Protein 7BW1 (pdb70)

Secondary structure (DSSP, 8-state):
--SHHHHHHHHHHHHHHHHHHHH-S---SSSTT---EE-HHHHHHHHHTHHHHHHHHHHTTS---SSS-HHHHHHHHHHHHHHIIIIIIGGG--PPPEEHHHHHHHHHHHHHHHHHHHHHHHHT----TT-TTSHHHHHHHHHHHHHHHHHHHHHHHHHTTS-TT--------STTTTTBTTHHHHHHHHHHHHHHHHHT-HHHHHHHHHHHHHHHHHHHHHHHHHHHH-TT--TT-BSSSTTT-

Sequence (245 aa):
CQQSPVLAGSATLVALGALALYVAKPSGYGKHTEATRLPARAAWFLQELPSFAVPAGILARQPLSLFGPPGTVLLGLFCVHYFHRTFVYSLLNRGRPYPAILILRGTAFCTGNGVLQGYYLIYCAEYPDGWYTDIRFSLGVFLFILGMGINIHSDYILRQLRKPGEISYRIPQGGLFTYVSGANFLGEIIEWIGYALATWSLPALAFAFFSLCFLGLRAFHHHRFYLKMFEDYPKSRKALIPFIF

Foldseek 3Di:
DDVVVLVVLLVVLQVLLVVCVVVLDAPQFADNNPVQFADQLVLQLLLLVLLQVLLVVLLVVDDDDPPDDLLSVLSVLSNVLSVCSRVPLSNLDQGDTGGPVCSVVSNVNSNSLSCNSNCCSPPPADDDDCLCVDPLQVVLVVLQVQLSVQLVVQSVQQSVVDDRPDDDDDQRDDPPCLAAVLRNLLSVLSNLVSSCSNRVDSSSVSNSSSSCSNSVSVQQVSVVVCVVPPVPHDPNHYRHDGPPD

B-factor: mean 75.84, std 19.66, range [39.23, 188.8]

Radius of gyration: 18.29 Å; Cα contacts (8 Å, |Δi|>4): 354; chains: 1; bounding box: 37×34×56 Å

Structure (mmCIF, N/CA/C/O backbone):
data_7BW1
#
_entry.id   7BW1
#
_cell.length_a   107.449
_cell.length_b   107.449
_cell.length_c   103.372
_cell.angle_alpha   90.000
_cell.angle_beta   90.000
_cell.angle_gamma   120.000
#
_symmetry.space_group_name_H-M   'P 6 2 2'
#
loop_
_entity.id
_entity.type
_entity.pdbx_description
1 polymer '3-oxo-5-alpha-steroid 4-dehydrogenase 2'
2 non-polymer '(2R)-2,3-dihydroxypropyl (9Z)-octadec-9-enoate'
3 non-polymer '[[(2~{R},3~{S},4~{R},5~{R})-5-[4-[(1~{S},3~{a}~{S},3~{b}~{S},5~{a}~{R},8~{S},9~{a}~{R},9~{b}~{S},11~{a}~{S})-1-(~{tert}-butylcarbamoyl)-9~{a},11~{a}-dimethyl-7-oxidanylidene-1,2,3,3~{a},3~{b},4,5,5~{a},6,8,9,9~{b},10,11-tetradecahydroindeno[5,4-f]quinolin-8-yl]-3-aminocarbonyl-4~{H}-pyridin-1-yl]-3,4-bis(oxidanyl)oxolan-2-yl]methoxy-oxidanyl-phosphoryl] [(2~{R},3~{R},4~{R},5~{R})-5-(6-aminopurin-9-yl)-3-oxidanyl-4-phosphonooxy-oxolan-2-yl]methyl hydrogen phosphate'
4 non-polymer 'SULFATE ION'
#
loop_
_atom_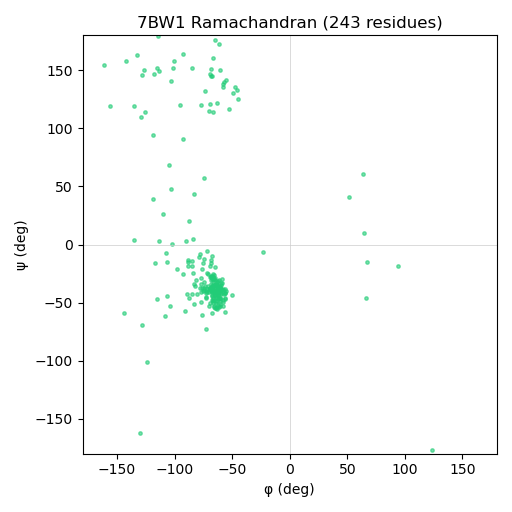site.group_PDB
_atom_site.id
_atom_site.type_symbol
_atom_site.label_atom_id
_atom_site.label_alt_id
_atom_site.label_comp_id
_atom_site.label_asym_id
_atom_site.label_entity_id
_atom_site.label_seq_id
_atom_site.pdbx_PDB_ins_code
_atom_site.Cartn_x
_atom_site.Cartn_y
_atom_site.Cartn_z
_atom_site.occupancy
_atom_site.B_iso_or_equiv
_atom_site.auth_seq_id
_atom_site.auth_comp_id
_atom_site.auth_asym_id
_atom_site.auth_atom_id
_atom_site.pdbx_PDB_model_num
ATOM 1 N N . CYS A 1 9 ? -17.317 9.047 5.432 1.00 126.60 5 CYS A N 1
ATOM 2 C CA . CYS A 1 9 ? -17.847 8.809 6.771 1.00 120.35 5 CYS A CA 1
ATOM 3 C C . CYS A 1 9 ? -16.928 7.907 7.592 1.00 117.41 5 CYS A C 1
ATOM 4 O O . CYS A 1 9 ? -16.935 6.688 7.429 1.00 116.19 5 CYS A O 1
ATOM 7 N N . GLN A 1 10 ? -16.137 8.510 8.474 1.00 117.44 6 GLN A N 1
ATOM 8 C CA . GLN A 1 10 ? -15.245 7.750 9.346 1.00 116.56 6 GLN A CA 1
ATOM 9 C C . GLN A 1 10 ? -16.041 6.965 10.384 1.00 110.39 6 GLN A C 1
ATOM 10 O O . GLN A 1 10 ? -16.778 7.544 11.179 1.00 105.65 6 GLN A O 1
ATOM 16 N N . GLN A 1 11 ? -15.884 5.644 10.375 1.00 112.60 7 GLN A N 1
ATOM 17 C CA . GLN A 1 11 ? -16.653 4.779 11.265 1.00 110.56 7 GLN A CA 1
ATOM 18 C C . GLN A 1 11 ? -15.976 4.572 12.620 1.00 107.41 7 GLN A C 1
ATOM 19 O O . GLN A 1 11 ? -16.609 4.113 13.567 1.00 105.25 7 GLN A O 1
ATOM 21 N N . SER A 1 12 ? -14.693 4.909 12.711 1.00 107.59 8 SER A N 1
ATOM 22 C CA . SER A 1 12 ? -13.946 4.735 13.958 1.00 107.96 8 SER A CA 1
ATOM 23 C C . SER A 1 12 ? -14.331 5.741 15.056 1.00 102.50 8 SER A C 1
ATOM 24 O O . SER A 1 12 ? -14.510 5.343 16.208 1.00 99.77 8 SER A O 1
ATOM 27 N N . PRO A 1 13 ? -14.448 7.044 14.722 1.00 104.66 9 PRO A N 1
ATOM 28 C CA . PRO A 1 13 ? -14.885 7.957 15.786 1.00 102.71 9 PRO A CA 1
ATOM 29 C C . PRO A 1 13 ? -16.317 7.691 16.260 1.00 95.78 9 PRO A C 1
ATOM 30 O O . PRO A 1 13 ? -16.648 7.999 17.404 1.00 93.65 9 PRO A O 1
ATOM 34 N N . VAL A 1 14 ? -17.146 7.125 15.390 1.00 94.41 10 VAL A N 1
ATOM 35 C CA . VAL A 1 14 ? -18.529 6.814 15.735 1.00 89.22 10 VAL A CA 1
ATOM 36 C C . VAL A 1 14 ? -18.619 5.682 16.758 1.00 89.07 10 VAL A C 1
ATOM 37 O O . VAL A 1 14 ? -19.297 5.814 17.778 1.00 90.22 10 VAL A O 1
ATOM 41 N N . LEU A 1 15 ? -17.932 4.575 16.484 1.00 88.31 11 LEU A N 1
ATOM 42 C CA . LEU A 1 15 ? -17.934 3.426 17.388 1.00 86.10 11 LEU A CA 1
ATOM 43 C C . LEU A 1 15 ? -17.354 3.787 18.755 1.00 83.75 11 LEU A C 1
ATOM 44 O O . LEU A 1 15 ? -17.752 3.227 19.776 1.00 79.61 11 LEU A O 1
ATOM 49 N N . ALA A 1 16 ? -16.419 4.732 18.768 1.00 86.84 12 ALA A N 1
ATOM 50 C CA . ALA A 1 16 ? -15.777 5.160 20.005 1.00 87.49 12 ALA A CA 1
ATOM 51 C C . ALA A 1 16 ? -16.706 6.027 20.850 1.00 85.28 12 ALA A C 1
ATOM 52 O O . ALA A 1 16 ? -16.702 5.941 22.078 1.00 84.64 12 ALA A O 1
ATOM 54 N N . GLY A 1 17 ? -17.496 6.866 20.188 1.00 84.39 13 GLY A N 1
ATOM 55 C CA . GLY A 1 17 ? -18.433 7.734 20.877 1.00 83.53 13 GLY A CA 1
ATOM 56 C C . GLY A 1 17 ? -19.523 6.936 21.564 1.00 81.76 13 GLY A C 1
ATOM 57 O O . GLY A 1 17 ? -19.920 7.239 22.690 1.00 80.11 13 GLY A O 1
ATOM 58 N N . SER A 1 18 ? -20.001 5.905 20.876 1.00 83.93 14 SER A N 1
ATOM 59 C CA . SER A 1 18 ? -21.021 5.018 21.420 1.00 82.61 14 SER A CA 1
ATOM 60 C C . SER A 1 18 ? -20.456 4.171 22.552 1.00 78.84 14 SER A C 1
ATOM 61 O O . SER A 1 18 ? -21.180 3.757 23.454 1.00 76.94 14 SER A O 1
ATOM 64 N N . ALA A 1 19 ? -19.154 3.914 22.494 1.00 79.22 15 ALA A N 1
ATOM 65 C CA . ALA A 1 19 ? -18.484 3.123 23.516 1.00 78.94 15 ALA A CA 1
ATOM 66 C C . ALA A 1 19 ? -18.398 3.895 24.829 1.00 78.82 15 ALA A C 1
ATOM 67 O O . ALA A 1 19 ? -18.807 3.391 25.875 1.00 78.23 15 ALA A O 1
ATOM 69 N N . THR A 1 20 ? -17.868 5.115 24.768 1.00 78.09 16 THR A N 1
ATOM 70 C CA . THR A 1 20 ? -17.754 5.959 25.953 1.00 77.37 16 THR A CA 1
ATOM 71 C C . THR A 1 20 ? -19.129 6.212 26.550 1.00 74.56 16 THR A C 1
ATOM 72 O O . THR A 1 20 ? -19.312 6.145 27.763 1.00 74.38 16 THR A O 1
ATOM 76 N N . LEU A 1 21 ? -20.091 6.484 25.676 1.00 73.28 17 LEU A N 1
ATOM 77 C CA . LEU A 1 21 ? -21.470 6.745 26.067 1.00 69.11 17 LEU A CA 1
ATOM 78 C C . LEU A 1 21 ? -22.068 5.560 26.821 1.00 70.45 17 LEU A C 1
ATOM 79 O O . LEU A 1 21 ? -22.941 5.729 27.674 1.00 72.49 17 LEU A O 1
ATOM 84 N N . VAL A 1 22 ? -21.588 4.363 26.502 1.00 69.39 18 VAL A N 1
ATOM 85 C CA . VAL A 1 22 ? -22.011 3.149 27.192 1.00 68.27 18 VAL A CA 1
ATOM 86 C C . VAL A 1 22 ? -21.184 2.944 28.453 1.00 68.61 18 VAL A C 1
ATOM 87 O O . VAL A 1 22 ? -21.713 2.599 29.510 1.00 72.24 18 VAL A O 1
ATOM 91 N N . ALA A 1 23 ? -19.881 3.168 28.331 1.00 68.27 19 ALA A N 1
ATOM 92 C CA . ALA A 1 23 ? -18.969 3.055 29.461 1.00 67.61 19 ALA A CA 1
ATOM 93 C C . ALA A 1 23 ? -19.348 4.047 30.552 1.00 68.73 19 ALA A C 1
ATOM 94 O O . ALA A 1 23 ? -19.225 3.748 31.740 1.00 68.00 19 ALA A O 1
ATOM 96 N N . LEU A 1 24 ? -19.804 5.229 30.147 1.00 67.74 20 LEU A N 1
ATOM 97 C CA . LEU A 1 24 ? -20.279 6.213 31.106 1.00 68.40 20 LEU A CA 1
ATOM 98 C C . LEU A 1 24 ? -21.451 5.631 31.872 1.00 70.49 20 LEU A C 1
ATOM 99 O O . LEU A 1 24 ? -21.498 5.708 33.099 1.00 76.14 20 LEU A O 1
ATOM 104 N N . GLY A 1 25 ? -22.388 5.040 31.136 1.00 67.93 21 GLY A N 1
ATOM 105 C CA . GLY A 1 25 ? -23.548 4.403 31.734 1.00 66.73 21 GLY A CA 1
ATOM 106 C C . GLY A 1 25 ? -23.151 3.347 32.747 1.00 67.92 21 GLY A C 1
ATOM 107 O O . GLY A 1 25 ? -23.739 3.250 33.825 1.00 68.52 21 GLY A O 1
ATOM 108 N N . ALA A 1 26 ? -22.138 2.560 32.403 1.00 68.63 22 ALA A N 1
ATOM 109 C CA . ALA A 1 26 ? -21.645 1.528 33.301 1.00 71.11 22 ALA A CA 1
ATOM 110 C C . ALA A 1 26 ? -20.963 2.156 34.511 1.00 72.30 22 ALA A C 1
ATOM 111 O O . ALA A 1 26 ? -21.075 1.658 35.630 1.00 73.95 22 ALA A O 1
ATOM 113 N N . LEU A 1 27 ? -20.259 3.259 34.275 1.00 70.84 23 LEU A N 1
ATOM 114 C CA . LEU A 1 27 ? -19.527 3.946 35.331 1.00 70.82 23 LEU A CA 1
ATOM 115 C C . LEU A 1 27 ? -20.476 4.512 36.382 1.00 72.93 23 LEU A C 1
ATOM 116 O O . LEU A 1 27 ? -20.192 4.461 37.580 1.00 75.74 23 LEU A O 1
ATOM 121 N N . ALA A 1 28 ? -21.603 5.047 35.925 1.00 70.49 24 ALA A N 1
ATOM 122 C CA . ALA A 1 28 ? -22.601 5.626 36.818 1.00 71.34 24 ALA A CA 1
ATOM 123 C C . ALA A 1 28 ? -23.210 4.563 37.732 1.00 73.34 24 ALA A C 1
ATOM 124 O O . ALA A 1 28 ? -23.600 4.851 38.864 1.00 75.57 24 ALA A O 1
ATOM 126 N N . LEU A 1 29 ? -23.284 3.334 37.236 1.00 73.17 25 LEU A N 1
ATOM 127 C CA . LEU A 1 29 ? -23.798 2.223 38.024 1.00 75.42 25 LEU A CA 1
ATOM 128 C C . LEU A 1 29 ? -22.766 1.738 39.036 1.00 79.33 25 LEU A C 1
ATOM 129 O O . LEU A 1 29 ? -23.116 1.310 40.136 1.00 81.88 25 LEU A O 1
ATOM 134 N N . TYR A 1 30 ? -21.494 1.802 38.656 1.00 80.94 26 TYR A N 1
ATOM 135 C CA . TYR A 1 30 ? -20.414 1.329 39.515 1.00 85.08 26 TYR A CA 1
ATOM 136 C C . TYR A 1 30 ? -20.277 2.203 40.759 1.00 90.19 26 TYR A C 1
ATOM 137 O O . TYR A 1 30 ? -20.016 1.702 41.852 1.00 93.27 26 TYR A O 1
ATOM 146 N N . VAL A 1 31 ? -20.459 3.509 40.588 1.00 92.03 27 VAL A N 1
ATOM 147 C CA . VAL A 1 31 ? -20.382 4.446 41.703 1.00 98.55 27 VAL A CA 1
ATOM 148 C C . VAL A 1 31 ? -21.556 4.245 42.665 1.00 103.05 27 VAL A C 1
ATOM 149 O O . VAL A 1 31 ? -21.429 4.482 43.869 1.00 106.49 27 VAL A O 1
ATOM 153 N N . ALA A 1 32 ? -22.691 3.809 42.116 1.00 103.67 28 ALA A N 1
ATOM 154 C CA . ALA A 1 32 ? -23.926 3.550 42.867 1.00 104.57 28 ALA A CA 1
ATOM 155 C C . ALA A 1 32 ? -24.544 4.822 43.454 1.00 107.68 28 ALA A C 1
ATOM 156 O O . ALA A 1 32 ? -25.754 5.028 43.352 1.00 108.41 28 ALA A O 1
ATOM 158 N N . LYS A 1 33 ? -23.720 5.666 44.071 1.00 109.61 29 LYS A N 1
ATOM 159 C CA . LYS A 1 33 ? -24.185 6.941 44.610 1.00 110.21 29 LYS A CA 1
ATOM 160 C C . LYS A 1 33 ? -24.603 7.879 43.477 1.00 105.02 29 LYS A C 1
ATOM 161 O O . LYS A 1 33 ? -24.000 7.863 42.402 1.00 102.84 29 LYS A O 1
ATOM 167 N N . PRO A 1 34 ? -25.644 8.697 43.714 1.00 104.10 30 PRO A N 1
ATOM 168 C CA . PRO A 1 34 ? -26.170 9.610 42.690 1.00 99.29 30 PRO A CA 1
ATOM 169 C C . PRO A 1 34 ? -25.140 10.638 42.220 1.00 98.84 30 PRO A C 1
ATOM 170 O O . PRO A 1 34 ? -24.056 10.732 42.796 1.00 100.84 30 PRO A O 1
ATOM 174 N N . SER A 1 35 ? -25.482 11.404 41.188 1.00 97.58 31 SER A N 1
ATOM 175 C CA . SER A 1 35 ? -24.579 12.423 40.662 1.00 98.09 31 SER A CA 1
ATOM 176 C C . SER A 1 35 ? -24.525 13.631 41.600 1.00 99.38 31 SER A C 1
ATOM 177 O O . SER A 1 35 ? -23.668 14.504 41.458 1.00 100.62 31 SER A O 1
ATOM 180 N N . GLY A 1 36 ? -25.455 13.672 42.551 1.00 98.86 32 GLY A N 1
ATOM 181 C CA . GLY A 1 36 ? -25.436 14.640 43.636 1.00 98.61 32 GLY A CA 1
ATOM 182 C C . GLY A 1 36 ? -25.568 16.110 43.273 1.00 95.20 32 GLY A C 1
ATOM 183 O O . GLY A 1 36 ? -24.673 16.904 43.566 1.00 97.78 32 GLY A O 1
ATOM 184 N N . TYR A 1 37 ? -26.682 16.480 42.647 1.00 89.96 33 TYR A N 1
ATOM 185 C CA . TYR A 1 37 ? -26.954 17.887 42.359 1.00 86.69 33 TYR A CA 1
ATOM 186 C C . TYR A 1 37 ? -28.400 18.249 42.688 1.00 86.35 33 TYR A C 1
ATOM 187 O O . TYR A 1 37 ? -28.840 19.379 42.458 1.00 86.14 33 TYR A O 1
ATOM 196 N N . GLY A 1 38 ? -29.128 17.282 43.235 1.00 87.06 34 GLY A N 1
ATOM 197 C CA . GLY A 1 38 ? -30.517 17.476 43.609 1.00 89.12 34 GLY A CA 1
ATOM 198 C C . GLY A 1 38 ? -30.778 17.160 45.072 1.00 94.01 34 GLY A C 1
ATOM 199 O O . GLY A 1 38 ? -30.475 17.967 45.947 1.00 95.99 34 GLY A O 1
ATOM 200 N N . LYS A 1 39 ? -31.339 15.983 45.341 1.00 96.11 35 LYS A N 1
ATOM 201 C CA . LYS A 1 39 ? -31.685 15.600 46.707 1.00 101.97 35 LYS A CA 1
ATOM 202 C C . LYS A 1 39 ? -30.437 15.276 47.529 1.00 110.32 35 LYS A C 1
ATOM 203 O O . LYS A 1 39 ? -30.038 16.056 48.391 1.00 114.78 35 LYS A O 1
ATOM 209 N N . HIS A 1 40 ? -29.815 14.134 47.250 1.00 113.86 36 HIS A N 1
ATOM 210 C CA . HIS A 1 40 ? -28.641 13.692 48.001 1.00 119.13 36 HIS A CA 1
ATOM 211 C C . HIS A 1 40 ? -27.370 14.476 47.640 1.00 119.20 36 HIS A C 1
ATOM 212 O O . HIS A 1 40 ? -26.366 13.879 47.245 1.00 124.54 36 HIS A O 1
ATOM 219 N N . THR A 1 41 ? -27.408 15.800 47.781 1.00 120.74 37 THR A N 1
ATOM 220 C CA . THR A 1 41 ? -26.248 16.640 47.470 1.00 120.94 37 THR A CA 1
ATOM 221 C C . THR A 1 41 ? -25.720 17.369 48.697 1.00 122.98 37 THR A C 1
ATOM 222 O O . THR A 1 41 ? -24.605 17.890 48.690 1.00 125.73 37 THR A O 1
ATOM 226 N N . GLU A 1 42 ? -26.535 17.412 49.743 1.00 120.57 38 GLU A N 1
ATOM 227 C CA . GLU A 1 42 ? -26.174 18.107 50.967 1.00 123.72 38 GLU A CA 1
ATOM 228 C C . GLU A 1 42 ? -25.193 17.277 51.786 1.00 125.19 38 GLU A C 1
ATOM 229 O O . GLU A 1 42 ? -24.020 17.158 51.431 1.00 123.76 38 GLU A O 1
ATOM 235 N N . ALA A 1 48 ? -20.566 29.139 48.173 1.00 102.44 44 ALA A N 1
ATOM 236 C CA . ALA A 1 48 ? -20.142 30.012 47.085 1.00 101.20 44 ALA A CA 1
ATOM 237 C C . ALA A 1 48 ? -19.708 29.206 45.862 1.00 105.62 44 ALA A C 1
ATOM 238 O O . ALA A 1 48 ? -19.438 29.771 44.802 1.00 104.23 44 ALA A O 1
ATOM 240 N N . THR A 1 49 ? -19.650 27.885 46.012 1.00 104.12 45 THR A N 1
ATOM 241 C CA . THR A 1 49 ? -19.235 26.997 44.924 1.00 98.46 45 THR A CA 1
ATOM 242 C C . THR A 1 49 ? -20.399 26.591 44.024 1.00 91.03 45 THR A C 1
ATOM 243 O O . THR A 1 49 ? -20.323 25.587 43.318 1.00 83.67 45 THR A O 1
ATOM 247 N N . ARG A 1 50 ? -21.474 27.371 44.055 1.00 89.21 46 ARG A N 1
ATOM 248 C CA . ARG A 1 50 ? -22.676 27.056 43.288 1.00 83.37 46 ARG A CA 1
ATOM 249 C C . ARG A 1 50 ? -23.199 28.271 42.528 1.00 81.32 46 ARG A C 1
ATOM 250 O O . ARG A 1 50 ? -22.835 29.410 42.827 1.00 87.64 46 ARG A O 1
ATOM 258 N N . LEU A 1 51 ? -24.056 28.019 41.544 1.00 77.57 47 LEU A N 1
ATOM 259 C CA . LEU A 1 51 ? -24.681 29.088 40.771 1.00 81.25 47 LEU A CA 1
ATOM 260 C C . LEU A 1 51 ? -26.133 28.718 40.454 1.00 73.93 47 LEU A C 1
ATOM 261 O O . LEU A 1 51 ? -26.482 27.538 40.493 1.00 71.91 47 LEU A O 1
ATOM 266 N N . PRO A 1 52 ? -26.984 29.722 40.160 1.00 74.06 48 PRO A N 1
ATOM 267 C CA . PRO A 1 52 ? -28.410 29.511 39.867 1.00 71.92 48 PRO A CA 1
ATOM 268 C C . PRO A 1 52 ? -28.671 28.357 38.899 1.00 76.66 48 PRO A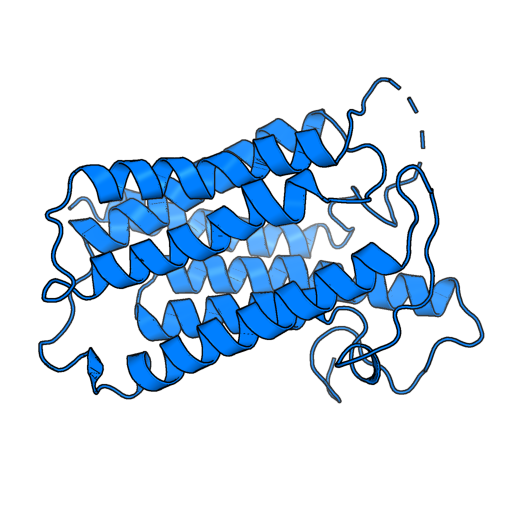 C 1
ATOM 269 O O . PRO A 1 52 ? -28.009 28.254 37.866 1.00 76.58 48 PRO A O 1
ATOM 273 N N . ALA A 1 53 ? -29.627 27.499 39.242 1.00 55.31 49 ALA A N 1
ATOM 274 C CA . ALA A 1 53 ? -29.883 26.282 38.478 1.00 52.37 49 ALA A CA 1
ATOM 275 C C . ALA A 1 53 ? -30.435 26.570 37.084 1.00 51.80 49 ALA A C 1
ATOM 276 O O . ALA A 1 53 ? -30.232 25.781 36.158 1.00 46.63 49 ALA A O 1
ATOM 278 N N . ARG A 1 54 ? -31.133 27.694 36.937 1.00 53.96 50 ARG A N 1
ATOM 279 C CA . ARG A 1 54 ? -31.667 28.095 35.640 1.00 53.52 50 ARG A CA 1
ATOM 280 C C . ARG A 1 54 ? -30.531 28.352 34.652 1.00 55.92 50 ARG A C 1
ATOM 281 O O . ARG A 1 54 ? -30.607 27.952 33.489 1.00 54.88 50 ARG A O 1
ATOM 289 N N . ALA A 1 55 ? -29.477 29.009 35.124 1.00 60.72 51 ALA A N 1
ATOM 290 C CA . ALA A 1 55 ? -28.305 29.275 34.297 1.00 66.21 51 ALA A CA 1
ATOM 291 C C . ALA A 1 55 ? -27.481 28.010 34.101 1.00 68.83 51 ALA A C 1
ATOM 292 O O . ALA A 1 55 ? -26.857 27.819 33.059 1.00 72.63 51 ALA A O 1
ATOM 294 N N . ALA A 1 56 ? -27.493 27.147 35.111 1.00 69.60 52 ALA A N 1
ATOM 295 C CA . ALA A 1 56 ? -26.711 25.916 35.094 1.00 69.45 52 ALA A CA 1
ATOM 296 C C . ALA A 1 56 ? -27.192 24.949 34.023 1.00 71.48 52 ALA A C 1
ATOM 297 O O . ALA A 1 56 ? -26.412 24.492 33.190 1.00 77.17 52 ALA A O 1
ATOM 299 N N . TRP A 1 57 ? -28.480 24.636 34.049 1.00 68.78 53 TRP A N 1
ATOM 300 C CA . TRP A 1 57 ? -29.039 23.710 33.081 1.00 66.64 53 TRP A CA 1
ATOM 301 C C . TRP A 1 57 ? -29.128 24.345 31.702 1.00 65.57 53 TRP A C 1
ATOM 302 O O . TRP A 1 57 ? -29.126 23.641 30.694 1.00 63.31 53 TRP A O 1
ATOM 313 N N . PHE A 1 58 ? -29.185 25.673 31.654 1.00 66.92 54 PHE A N 1
ATOM 314 C CA . PHE A 1 58 ? -29.143 26.369 30.374 1.00 68.59 54 PHE A CA 1
ATOM 315 C C . PHE A 1 58 ? -27.809 26.099 29.684 1.00 67.46 54 PHE A C 1
ATOM 316 O O . PHE A 1 58 ? -27.775 25.647 28.544 1.00 68.31 54 PHE A O 1
ATOM 324 N N . LEU A 1 59 ? -26.715 26.362 30.393 1.00 66.17 55 LEU A N 1
ATOM 325 C CA . LEU A 1 59 ? -25.373 26.165 29.851 1.00 66.35 55 LEU A CA 1
ATOM 326 C C . LEU A 1 59 ? -25.055 24.698 29.563 1.00 67.19 55 LEU A C 1
ATOM 327 O O . LEU A 1 59 ? -24.394 24.380 28.574 1.00 66.69 55 LEU A O 1
ATOM 332 N N . GLN A 1 60 ? -25.521 23.807 30.430 1.00 68.46 56 GLN A N 1
ATOM 333 C CA . GLN A 1 60 ? -25.234 22.386 30.283 1.00 69.33 56 GLN A CA 1
ATOM 334 C C . GLN A 1 60 ? -25.894 21.768 29.058 1.00 69.55 56 GLN A C 1
ATOM 335 O O . GLN A 1 60 ? -25.252 21.042 28.300 1.00 69.58 56 GLN A O 1
ATOM 341 N N . GLU A 1 61 ? -27.180 22.047 28.877 1.00 70.20 57 GLU A N 1
ATOM 342 C CA . GLU A 1 61 ? -27.954 21.390 27.833 1.00 71.20 57 GLU A CA 1
ATOM 343 C C . GLU A 1 61 ? -27.889 22.126 26.497 1.00 74.06 57 GLU A C 1
ATOM 344 O O . GLU A 1 61 ? -28.281 21.576 25.471 1.00 79.49 57 GLU A O 1
ATOM 350 N N . LEU A 1 62 ? -27.391 23.361 26.508 1.00 71.82 58 LEU A N 1
ATOM 351 C CA . LEU A 1 62 ? -27.320 24.174 25.289 1.00 71.16 58 LEU A CA 1
ATOM 352 C C . LEU A 1 62 ? -26.546 23.521 24.129 1.00 71.45 58 LEU A C 1
ATOM 353 O O . LEU A 1 62 ? -26.985 23.623 22.982 1.00 70.61 58 LEU A O 1
ATOM 358 N N . PRO A 1 63 ? -25.395 22.865 24.405 1.00 71.74 59 PRO A N 1
ATOM 359 C CA . PRO A 1 63 ? -24.677 22.240 23.284 1.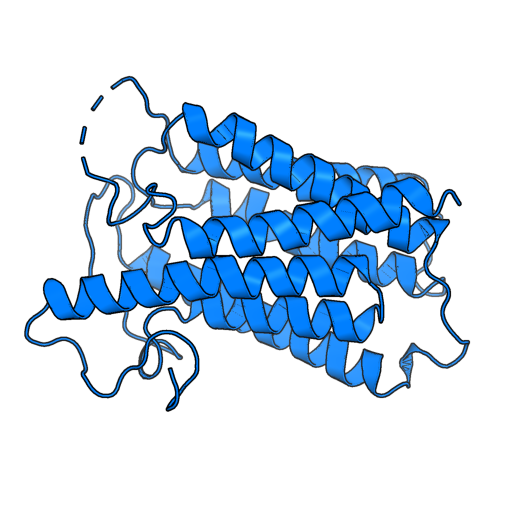00 76.32 59 PRO A CA 1
ATOM 360 C C . PRO A 1 63 ? -25.475 21.178 22.522 1.00 78.64 59 PRO A C 1
ATOM 361 O O . PRO A 1 63 ? -25.320 21.065 21.306 1.00 80.49 59 PRO A O 1
ATOM 365 N N . SER A 1 64 ? -26.315 20.418 23.220 1.00 81.34 60 SER A N 1
ATOM 366 C CA . SER A 1 64 ? -27.116 19.378 22.575 1.00 74.18 60 SER A CA 1
ATOM 367 C C . SER A 1 64 ? -28.228 19.968 21.714 1.00 71.89 60 SER A C 1
ATOM 368 O O . SER A 1 64 ? -28.942 19.240 21.024 1.00 71.53 60 SER A O 1
ATOM 371 N N . PHE A 1 65 ? -28.380 21.286 21.762 1.00 69.91 61 PHE A N 1
ATOM 372 C CA . PHE A 1 65 ? -29.291 21.963 20.854 1.00 70.37 61 PHE A CA 1
ATOM 373 C C . PHE A 1 65 ? -28.531 22.681 19.735 1.00 71.96 61 PHE A C 1
ATOM 374 O O . PHE A 1 65 ? -28.825 22.483 18.558 1.00 73.47 61 PHE A O 1
ATOM 382 N N . ALA A 1 66 ? -27.562 23.514 20.107 1.00 72.14 62 ALA A N 1
ATOM 383 C CA . ALA A 1 66 ? -26.867 24.368 19.149 1.00 74.99 62 ALA A CA 1
ATOM 384 C C . ALA A 1 66 ? -26.112 23.567 18.093 1.00 75.87 62 ALA A C 1
ATOM 385 O O . ALA A 1 66 ? -26.147 23.909 16.905 1.00 77.85 62 ALA A O 1
ATOM 387 N N . VAL A 1 67 ? -25.427 22.511 18.524 1.00 73.14 63 VAL A N 1
ATOM 388 C CA . VAL A 1 67 ? -24.637 21.706 17.600 1.00 75.33 63 VAL A CA 1
ATOM 389 C C . VAL A 1 67 ? -25.525 21.014 16.550 1.00 75.08 63 VAL A C 1
ATOM 390 O O . VAL A 1 67 ? -25.253 21.135 15.357 1.00 77.67 63 VAL A O 1
ATOM 394 N N . PRO A 1 68 ? -26.597 20.311 16.971 1.00 75.29 64 PRO A N 1
ATOM 395 C CA . PRO A 1 68 ? -27.463 19.778 15.910 1.00 75.94 64 PRO A CA 1
ATOM 396 C C . PRO A 1 68 ? -28.177 20.874 15.118 1.00 80.93 64 PRO A C 1
ATOM 397 O O . PRO A 1 68 ? -28.487 20.670 13.947 1.00 86.94 64 PRO A O 1
ATOM 401 N N . ALA A 1 69 ? -28.435 22.014 15.750 1.00 79.01 65 ALA A N 1
ATOM 402 C CA . ALA A 1 69 ? -29.080 23.130 15.068 1.00 81.06 65 ALA A CA 1
ATOM 403 C C . ALA A 1 69 ? -28.163 23.702 13.990 1.00 82.14 65 ALA A C 1
ATOM 404 O O . ALA A 1 69 ? -28.621 24.130 12.931 1.00 84.61 65 ALA A O 1
ATOM 406 N N . GLY A 1 70 ? -26.865 23.705 14.267 1.00 79.07 66 GLY A N 1
ATOM 407 C CA . GLY A 1 70 ? -25.887 24.189 13.313 1.00 78.33 66 GLY A CA 1
ATOM 408 C C . GLY A 1 70 ? -25.704 23.212 12.170 1.00 78.08 66 GLY A C 1
ATOM 409 O O . GLY A 1 70 ? -25.573 23.611 11.013 1.00 81.61 66 GLY A O 1
ATOM 410 N N . ILE A 1 71 ? -25.695 21.925 12.501 1.00 75.38 67 ILE A N 1
ATOM 411 C CA . ILE A 1 71 ? -25.568 20.869 11.505 1.00 75.61 67 ILE A CA 1
ATOM 412 C C . ILE A 1 71 ? -26.762 20.889 10.549 1.00 80.77 67 ILE A C 1
ATOM 413 O O . ILE A 1 71 ? -26.600 20.758 9.333 1.00 87.05 67 ILE A O 1
ATOM 418 N N . LEU A 1 72 ? -27.957 21.077 11.103 1.00 78.70 68 LEU A N 1
ATOM 419 C CA . LEU A 1 72 ? -29.174 21.178 10.302 1.00 81.24 68 LEU A CA 1
ATOM 420 C C . LEU A 1 72 ? -29.159 22.390 9.375 1.00 84.62 68 LEU A C 1
ATOM 421 O O . LEU A 1 72 ? -29.676 22.334 8.257 1.00 87.24 68 LEU A O 1
ATOM 426 N N . ALA A 1 73 ? -28.560 23.481 9.844 1.00 85.33 69 ALA A N 1
ATOM 427 C CA . ALA A 1 73 ? -28.589 24.754 9.129 1.00 89.91 69 ALA A CA 1
ATOM 428 C C . ALA A 1 73 ? -27.807 24.725 7.814 1.00 94.63 69 ALA A C 1
ATOM 429 O O . ALA A 1 73 ? -27.889 25.664 7.020 1.00 97.65 69 ALA A O 1
ATOM 431 N N . ARG A 1 74 ? -27.050 23.655 7.588 1.00 95.14 70 ARG A N 1
ATOM 432 C CA . ARG A 1 74 ? -26.273 23.515 6.360 1.00 100.43 70 ARG A CA 1
ATOM 433 C C . ARG A 1 74 ? -26.947 22.561 5.372 1.00 106.33 70 ARG A C 1
ATOM 434 O O . ARG A 1 74 ? -26.435 22.321 4.277 1.00 111.29 70 ARG A O 1
ATOM 436 N N . GLN A 1 75 ? -28.102 22.028 5.765 1.00 107.60 71 GLN A N 1
ATOM 437 C CA . GLN A 1 75 ? -28.867 21.097 4.938 1.00 113.47 71 GLN A CA 1
ATOM 438 C C . GLN A 1 75 ? -30.041 21.796 4.247 1.00 120.71 71 GLN A C 1
ATOM 439 O O . GLN A 1 75 ? -30.567 22.780 4.767 1.00 121.79 71 GLN A O 1
ATOM 445 N N . PRO A 1 76 ? -30.456 21.288 3.072 1.00 127.58 72 PRO A N 1
ATOM 446 C CA . PRO A 1 76 ? -31.586 21.877 2.344 1.00 132.76 72 PRO A CA 1
ATOM 447 C C . PRO A 1 76 ? -32.886 21.835 3.141 1.00 131.68 72 PRO A C 1
ATOM 448 O O . PRO A 1 76 ? -33.088 20.930 3.950 1.00 128.69 72 PRO A O 1
ATOM 452 N N . LEU A 1 77 ? -33.757 22.811 2.910 1.00 135.74 73 LEU A N 1
ATOM 453 C CA . LEU A 1 77 ? -35.027 22.875 3.620 1.00 137.43 73 LEU A CA 1
ATOM 454 C C . LEU A 1 77 ? -36.133 22.180 2.831 1.00 144.25 73 LEU A C 1
ATOM 455 O O . LEU A 1 77 ? -36.797 22.796 1.997 1.00 147.90 73 LEU A O 1
ATOM 457 N N . SER A 1 78 ? -36.315 20.890 3.097 1.00 143.13 74 SER A N 1
ATOM 458 C CA . SER A 1 78 ? -37.394 20.117 2.489 1.00 146.51 74 SER A CA 1
ATOM 459 C C . SER A 1 78 ? -37.756 18.914 3.356 1.00 143.72 74 SER A C 1
ATOM 460 O O . SER A 1 78 ? -36.922 18.043 3.604 1.00 142.36 74 SER A O 1
ATOM 463 N N . LEU A 1 79 ? -39.002 18.875 3.818 1.00 143.17 75 LEU A N 1
ATOM 464 C CA . LEU A 1 79 ? -39.494 17.745 4.599 1.00 139.40 75 LEU A CA 1
ATOM 465 C C . LEU A 1 79 ? -39.621 16.509 3.715 1.00 146.17 75 LEU A C 1
ATOM 466 O O . LEU A 1 79 ? -39.685 15.382 4.211 1.00 137.20 75 LEU A O 1
ATOM 468 N N . PHE A 1 80 ? -39.653 16.731 2.403 1.00 162.12 76 PHE A N 1
ATOM 469 C CA . PHE A 1 80 ? -39.661 15.646 1.428 1.00 177.09 76 PHE A CA 1
ATOM 470 C C . PHE A 1 80 ? -38.242 15.148 1.166 1.00 177.15 76 PHE A C 1
ATOM 471 O O . PHE A 1 80 ? -37.859 14.916 0.020 1.00 188.80 76 PHE A O 1
ATOM 473 N N . GLY A 1 81 ? -37.470 14.987 2.238 1.00 160.78 77 GLY A N 1
ATOM 474 C CA . GLY A 1 81 ? -36.086 14.560 2.136 1.00 157.60 77 GLY A CA 1
ATOM 475 C C . GLY A 1 81 ? -35.752 13.408 3.065 1.00 152.47 77 GLY A C 1
ATOM 476 O O . GLY A 1 81 ? -36.652 12.730 3.561 1.00 151.72 77 GLY A O 1
ATOM 477 N N . PRO A 1 82 ? -34.450 13.188 3.310 1.00 141.91 78 PRO A N 1
ATOM 478 C CA . PRO A 1 82 ? -33.927 12.053 4.083 1.00 131.29 78 PRO A CA 1
ATOM 479 C C . PRO A 1 82 ? -34.532 11.930 5.479 1.00 116.18 78 PRO A C 1
ATOM 480 O O . PRO A 1 82 ? -34.767 12.942 6.139 1.00 113.14 78 PRO A O 1
ATOM 484 N N . PRO A 1 83 ? -34.784 10.690 5.923 1.00 106.52 79 PRO A N 1
ATOM 485 C CA . PRO A 1 83 ? -35.344 10.412 7.249 1.00 98.26 79 PRO A CA 1
ATOM 486 C C . PRO A 1 83 ? -34.378 10.776 8.370 1.00 90.30 79 PRO A C 1
ATOM 487 O O . PRO A 1 83 ? -34.815 11.139 9.460 1.00 87.71 79 PRO A O 1
ATOM 491 N N . GLY A 1 84 ? -33.080 10.678 8.099 1.00 87.94 80 GLY A N 1
ATOM 492 C CA . GLY A 1 84 ? -32.068 10.947 9.106 1.00 83.44 80 GLY A CA 1
ATOM 493 C C . GLY A 1 84 ? -32.017 12.403 9.527 1.00 83.33 80 GLY A C 1
ATOM 494 O O . GLY A 1 84 ? -31.620 12.728 10.647 1.00 83.18 80 GLY A O 1
ATOM 495 N N . THR A 1 85 ? -32.422 13.282 8.619 1.00 85.63 81 THR A N 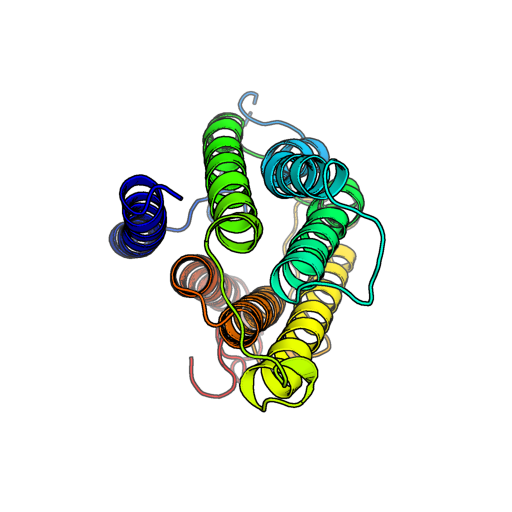1
ATOM 496 C CA . THR A 1 85 ? -32.436 14.712 8.887 1.00 85.30 81 THR A CA 1
ATOM 497 C C . THR A 1 85 ? -33.622 15.089 9.768 1.00 83.01 81 THR A C 1
ATOM 498 O O . THR A 1 85 ? -33.464 15.784 10.775 1.00 79.89 81 THR A O 1
ATOM 502 N N . VAL A 1 86 ? -34.807 14.625 9.378 1.00 84.41 82 VAL A N 1
ATOM 503 C CA . VAL A 1 86 ? -36.028 14.879 10.136 1.00 83.48 82 VAL A CA 1
ATOM 504 C C . VAL A 1 86 ? -35.896 14.361 11.564 1.00 81.83 82 VAL A C 1
ATOM 505 O O . VAL A 1 86 ? -36.364 14.994 12.511 1.00 79.39 82 VAL A O 1
ATOM 509 N N . LEU A 1 87 ? -35.247 13.212 11.715 1.00 82.84 83 LEU A N 1
ATOM 510 C CA . LEU A 1 87 ? -35.020 12.640 13.034 1.00 81.23 83 LEU A CA 1
ATOM 511 C C . LEU A 1 87 ? -34.056 13.502 13.839 1.00 80.49 83 LEU A C 1
ATOM 512 O O . LEU A 1 87 ? -34.209 13.647 15.050 1.00 84.01 83 LEU A O 1
ATOM 517 N N . LEU A 1 88 ? -33.068 14.081 13.165 1.00 78.26 84 LEU A N 1
ATOM 518 C CA . LEU A 1 88 ? -32.133 14.978 13.834 1.00 75.49 84 LEU A CA 1
ATOM 519 C C . LEU A 1 88 ? -32.855 16.247 14.272 1.00 72.73 84 LEU A C 1
ATOM 520 O O . LEU A 1 88 ? -32.497 16.866 15.270 1.00 70.98 84 LEU A O 1
ATOM 525 N N . GLY A 1 89 ? -33.883 16.619 13.520 1.00 74.04 85 GLY A N 1
ATOM 526 C CA . GLY A 1 89 ? -34.720 17.748 13.876 1.00 72.53 85 GLY A CA 1
ATOM 527 C C . GLY A 1 89 ? -35.482 17.498 15.162 1.00 68.68 85 GLY A C 1
ATOM 528 O O . GLY A 1 89 ? -35.651 18.401 15.975 1.00 67.08 85 GLY A O 1
ATOM 529 N N . LEU A 1 90 ? -35.943 16.265 15.348 1.00 68.74 86 LEU A N 1
ATOM 530 C CA . LEU A 1 90 ? -36.644 15.890 16.571 1.00 68.14 86 LEU A CA 1
ATOM 531 C C . LEU A 1 90 ? -35.694 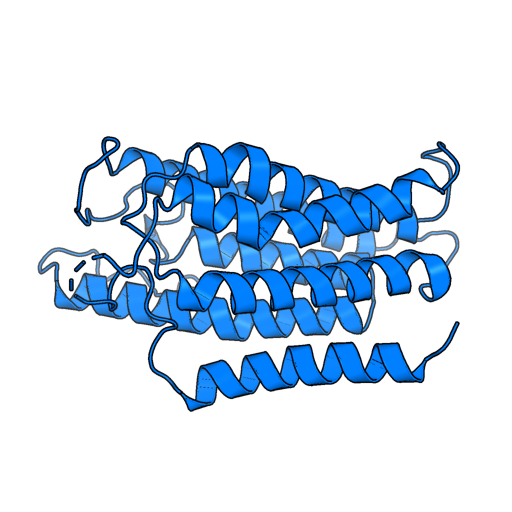15.924 17.765 1.00 66.33 86 LEU A C 1
ATOM 532 O O . LEU A 1 90 ? -36.087 16.285 18.875 1.00 64.03 86 LEU A O 1
ATOM 537 N N . PHE A 1 91 ? -34.442 15.549 17.528 1.00 67.31 87 PHE A N 1
ATOM 538 C CA . PHE A 1 91 ? -33.409 15.644 18.551 1.00 68.58 87 PHE A CA 1
ATOM 539 C C . PHE A 1 91 ? -33.230 17.106 18.939 1.00 68.33 87 PHE A C 1
ATOM 540 O O . PHE A 1 91 ? -33.067 17.440 20.114 1.00 64.52 87 PHE A O 1
ATOM 548 N N . CYS A 1 92 ? -33.275 17.969 17.929 1.00 70.71 88 CYS A N 1
ATOM 549 C CA . CYS A 1 92 ? -33.126 19.402 18.122 1.00 70.35 88 CYS A CA 1
ATOM 550 C C . CYS A 1 92 ? -34.358 19.988 18.815 1.00 72.01 88 CYS A C 1
ATOM 551 O O . CYS A 1 92 ? -34.243 20.897 19.635 1.00 72.48 88 CYS A O 1
ATOM 554 N N . VAL A 1 93 ? -35.534 19.456 18.490 1.00 74.27 89 VAL A N 1
ATOM 555 C CA . VAL A 1 93 ? -36.782 19.911 19.101 1.00 76.01 89 VAL A CA 1
ATOM 556 C C . VAL A 1 93 ? -36.820 19.601 20.599 1.00 74.72 89 VAL A C 1
ATOM 557 O O . VAL A 1 93 ? -37.227 20.444 21.401 1.00 76.08 89 VAL A O 1
ATOM 561 N N . HIS A 1 94 ? -36.391 18.398 20.973 1.00 74.55 90 HIS A N 1
ATOM 562 C CA . HIS A 1 94 ? -36.323 18.015 22.382 1.00 75.87 90 HIS A CA 1
ATOM 563 C C . HIS A 1 94 ? -35.442 18.970 23.184 1.00 75.99 90 HIS A C 1
ATOM 564 O O . HIS A 1 94 ? -35.868 19.514 24.204 1.00 79.22 90 HIS A O 1
ATOM 571 N N . TYR A 1 95 ? -34.215 19.176 22.716 1.00 73.57 91 TYR A N 1
ATOM 572 C CA . TYR A 1 95 ? -33.246 19.960 23.473 1.00 71.68 91 TYR A CA 1
ATOM 573 C C . TYR A 1 95 ? -33.496 21.460 23.355 1.00 68.59 91 TYR A C 1
ATOM 574 O O . TYR A 1 95 ? -32.871 22.261 24.051 1.00 67.18 91 TYR A O 1
ATOM 583 N N . PHE A 1 96 ? -34.420 21.840 22.483 1.00 67.03 92 PHE A N 1
ATOM 584 C CA . PHE A 1 96 ? -34.882 23.219 22.451 1.00 66.59 92 PHE A CA 1
ATOM 585 C C . PHE A 1 96 ? -35.762 23.485 23.662 1.00 66.21 92 PHE A C 1
ATOM 586 O O . PHE A 1 96 ? -35.642 24.518 24.323 1.00 66.09 92 PHE A O 1
ATOM 594 N N . HIS A 1 97 ? -36.660 22.545 23.936 1.00 65.05 93 HIS A N 1
ATOM 595 C CA . HIS A 1 97 ? -37.481 22.600 25.135 1.00 66.28 93 HIS A CA 1
ATOM 596 C C . HIS A 1 97 ? -36.621 22.490 26.399 1.00 62.06 93 HIS A C 1
ATOM 597 O O . HIS A 1 97 ? -36.790 23.262 27.340 1.00 61.94 93 HIS A O 1
ATOM 604 N N . ARG A 1 98 ? -35.696 21.535 26.406 1.00 58.48 94 ARG A N 1
ATOM 605 C CA . ARG A 1 98 ? -34.853 21.278 27.570 1.00 60.44 94 ARG A CA 1
ATOM 606 C C . ARG A 1 98 ? -34.026 22.498 27.970 1.00 61.83 94 ARG A C 1
ATOM 607 O O . ARG A 1 98 ? -33.775 22.726 29.153 1.00 61.79 94 ARG A O 1
ATOM 615 N N . THR A 1 99 ? -33.619 23.287 26.982 1.00 64.13 95 THR A N 1
ATOM 616 C CA . THR A 1 99 ? -32.750 24.435 27.224 1.00 65.39 95 THR A CA 1
ATOM 617 C C . THR A 1 99 ? -33.524 25.720 27.485 1.00 65.87 95 THR A C 1
ATOM 618 O O . THR A 1 99 ? -33.357 26.362 28.526 1.00 66.64 95 THR A O 1
ATOM 622 N N . PHE A 1 100 ? -34.368 26.093 26.528 1.00 63.72 96 PHE A N 1
ATOM 623 C CA . PHE A 1 100 ? -35.027 27.392 26.555 1.00 65.20 96 PHE A CA 1
ATOM 624 C C . PHE A 1 100 ? -36.348 27.376 27.316 1.00 65.42 96 PHE A C 1
ATOM 625 O O . PHE A 1 100 ? -36.851 28.428 27.710 1.00 66.38 96 PHE A O 1
ATOM 633 N N . VAL A 1 101 ? -36.918 26.194 27.523 1.00 65.50 97 VAL A N 1
ATOM 634 C CA . VAL A 1 101 ? -38.182 26.118 28.245 1.00 69.08 97 VAL A CA 1
ATOM 635 C C . VAL A 1 101 ? -38.004 25.529 29.641 1.00 68.07 97 VAL A C 1
ATOM 636 O O . VAL A 1 101 ? -38.288 26.195 30.637 1.00 71.01 97 VAL A O 1
ATOM 640 N N . TYR A 1 102 ? -37.534 24.288 29.714 1.00 64.03 98 TYR A N 1
ATOM 641 C CA . TYR A 1 102 ? -37.349 23.633 31.001 1.00 61.76 98 TYR A CA 1
ATOM 642 C C . TYR A 1 102 ? -36.344 24.362 31.884 1.00 64.49 98 TYR A C 1
ATOM 643 O O . TYR A 1 102 ? -36.634 24.686 33.034 1.00 65.19 98 TYR A O 1
ATOM 652 N N . SER A 1 103 ? -35.153 24.588 31.343 1.00 64.63 99 SER A N 1
ATOM 653 C CA . SER A 1 103 ? -34.042 25.104 32.129 1.00 62.72 99 SER A CA 1
ATOM 654 C C . SER A 1 103 ? -34.266 26.542 32.575 1.00 63.43 99 SER A C 1
ATOM 655 O O . SER A 1 103 ? -33.896 26.910 33.687 1.00 64.76 99 SER A O 1
ATOM 658 N N . LEU A 1 104 ? -34.874 27.353 31.717 1.00 63.87 100 LEU A N 1
ATOM 659 C CA . LEU A 1 104 ? -35.073 28.765 32.041 1.00 67.29 100 LEU A CA 1
ATOM 660 C C . LEU A 1 104 ? -36.257 28.980 32.989 1.00 68.34 100 LEU A C 1
ATOM 661 O O . LEU A 1 104 ? -36.445 30.076 33.521 1.00 68.42 100 LEU A O 1
ATOM 666 N N . LEU A 1 105 ? -37.044 27.928 33.203 1.00 69.14 101 LEU A N 1
ATOM 667 C CA . LEU A 1 105 ? -38.191 27.982 34.107 1.00 71.88 101 LEU A CA 1
ATOM 668 C C . LEU A 1 105 ? -37.959 27.085 35.308 1.00 76.02 101 LEU A C 1
ATOM 669 O O . LEU A 1 105 ? -38.830 26.922 36.164 1.00 75.02 101 LEU A O 1
ATOM 674 N N . ASN A 1 106 ? -36.770 26.499 35.341 1.00 80.01 102 ASN A N 1
ATOM 675 C CA . ASN A 1 106 ? -36.373 25.568 36.381 1.00 81.91 102 ASN A CA 1
ATOM 676 C C . ASN A 1 106 ? -36.467 26.184 37.773 1.00 81.31 102 ASN A C 1
ATOM 677 O O . ASN A 1 106 ? -36.129 27.352 37.970 1.00 89.21 102 ASN A O 1
ATOM 682 N N . ARG A 1 107 ? -36.942 25.397 38.732 1.00 74.04 103 ARG A N 1
ATOM 683 C CA . ARG A 1 107 ? -37.107 25.875 40.099 1.00 70.11 103 ARG A CA 1
ATOM 684 C C . ARG A 1 107 ? -36.249 25.060 41.063 1.00 64.90 103 ARG A C 1
ATOM 685 O O . ARG A 1 107 ? -36.673 24.747 42.175 1.00 63.12 103 ARG A O 1
ATOM 693 N N . GLY A 1 108 ? -35.039 24.721 40.633 1.00 63.13 104 GLY A N 1
ATOM 694 C CA . GLY A 1 108 ? -34.160 23.888 41.433 1.00 59.42 104 GLY A CA 1
ATOM 695 C C . GLY A 1 108 ? -33.214 24.673 42.322 1.00 60.79 104 GLY A C 1
ATOM 696 O O . GLY A 1 108 ? -33.015 25.872 42.133 1.00 58.76 104 GLY A O 1
ATOM 697 N N . ARG A 1 109 ? -32.633 23.989 43.302 1.00 60.27 105 ARG A N 1
ATOM 698 C CA . ARG A 1 109 ? -31.633 24.593 44.175 1.00 60.49 105 ARG A CA 1
ATOM 699 C C . ARG A 1 109 ? -30.365 24.921 43.387 1.00 58.74 105 ARG A C 1
ATOM 700 O O . ARG A 1 109 ? -30.160 24.379 42.299 1.00 56.43 105 ARG A O 1
ATOM 708 N N . PRO A 1 110 ? -29.523 25.827 43.922 1.00 61.34 106 PRO A N 1
ATOM 709 C CA . PRO A 1 110 ? -28.222 26.177 43.337 1.00 62.45 106 PRO A CA 1
ATOM 710 C C . PRO A 1 110 ? -27.381 24.961 42.942 1.00 64.02 106 PRO A C 1
ATOM 711 O O . PRO A 1 110 ? -27.261 23.998 43.701 1.00 66.95 106 PRO A O 1
ATOM 715 N N . TYR A 1 111 ? -26.795 25.033 41.752 1.00 62.96 107 TYR A N 1
ATOM 716 C CA . TYR A 1 111 ? -26.115 23.906 41.126 1.00 62.13 107 TYR A CA 1
ATOM 717 C C . TYR A 1 111 ? -24.593 24.037 41.243 1.00 62.18 107 TYR A C 1
ATOM 718 O O . TYR A 1 111 ? -24.050 25.136 41.114 1.00 63.93 107 TYR A O 1
ATOM 727 N N . PRO A 1 112 ? -23.900 22.915 41.499 1.00 62.90 108 PRO A N 1
ATOM 728 C CA . PRO A 1 112 ? -22.433 22.893 41.617 1.00 65.37 108 PRO A CA 1
ATOM 729 C C . PRO A 1 112 ? -21.733 23.294 40.319 1.00 68.67 108 PRO A C 1
ATOM 730 O O . PRO A 1 112 ? -21.941 22.650 39.289 1.00 66.40 108 PRO A O 1
ATOM 734 N N . ALA A 1 113 ? -20.909 24.337 40.377 1.00 74.64 109 ALA A N 1
ATOM 735 C CA . ALA A 1 113 ? -20.228 24.861 39.194 1.00 79.34 109 ALA A CA 1
ATOM 736 C C . ALA A 1 113 ? -19.328 23.818 38.535 1.00 82.63 109 ALA A C 1
ATOM 737 O O . ALA A 1 113 ? -19.258 23.737 37.307 1.00 81.94 109 ALA A O 1
ATOM 739 N N . ILE A 1 114 ? -18.647 23.030 39.361 1.00 87.53 110 ILE A N 1
ATOM 740 C CA . ILE A 1 114 ? -17.761 21.968 38.895 1.00 92.58 110 ILE A CA 1
ATOM 741 C C . ILE A 1 114 ? -18.425 21.044 37.869 1.00 90.01 110 ILE A C 1
ATOM 742 O O . ILE A 1 114 ? -17.821 20.696 36.854 1.00 93.66 110 ILE A O 1
ATOM 747 N N . LEU A 1 115 ? -19.674 20.666 38.126 1.00 83.93 111 LEU A N 1
ATOM 748 C CA . LEU A 1 115 ? -20.366 19.696 37.280 1.00 77.23 111 LEU A CA 1
ATOM 749 C C . LEU A 1 115 ? -20.828 20.264 35.940 1.00 74.28 111 LEU A C 1
ATOM 750 O O . LEU A 1 115 ? -21.159 19.505 35.030 1.00 73.87 111 LEU A O 1
ATOM 755 N N . ILE A 1 116 ? -20.859 21.587 35.817 1.00 73.06 112 ILE A N 1
ATOM 756 C CA . ILE A 1 116 ? -21.349 22.212 34.592 1.00 71.74 112 ILE A CA 1
ATOM 757 C C . ILE A 1 116 ? -20.463 21.874 33.399 1.00 71.36 112 ILE A C 1
ATOM 758 O O . ILE A 1 116 ? -20.955 21.457 32.348 1.00 69.07 112 ILE A O 1
ATOM 763 N N . LEU A 1 117 ? -19.157 22.036 33.575 1.00 73.42 113 LEU A N 1
ATOM 764 C CA . LEU A 1 117 ? -18.205 21.767 32.508 1.00 74.28 113 LEU A CA 1
ATOM 765 C C . LEU A 1 117 ? -18.256 20.311 32.047 1.00 72.07 113 LEU A C 1
ATOM 766 O O . LEU A 1 117 ? -18.115 20.032 30.859 1.00 71.91 113 LEU A O 1
ATOM 771 N N . ARG A 1 118 ? -18.468 19.386 32.980 1.00 70.99 114 ARG A N 1
ATOM 772 C CA . ARG A 1 118 ? -18.609 17.976 32.622 1.00 69.35 114 ARG A CA 1
ATOM 773 C C . ARG A 1 118 ? -19.952 17.718 31.951 1.00 67.89 114 ARG A C 1
ATOM 774 O O . ARG A 1 118 ? -20.037 16.966 30.981 1.00 69.42 114 ARG A O 1
ATOM 782 N N . GLY A 1 119 ? -20.999 18.340 32.483 1.00 65.20 115 GLY A N 1
ATOM 783 C CA . GLY A 1 119 ? -22.318 18.252 31.889 1.00 62.63 115 GLY A CA 1
ATOM 784 C C . GLY A 1 119 ? -22.317 18.847 30.495 1.00 61.45 115 GLY A C 1
ATOM 785 O O . GLY A 1 119 ? -22.928 18.303 29.577 1.00 58.50 115 GLY A O 1
ATOM 786 N N . THR A 1 120 ? -21.620 19.968 30.334 1.00 62.71 116 THR A N 1
ATOM 787 C CA . THR A 1 120 ? -21.512 20.610 29.027 1.00 62.79 116 THR A CA 1
ATOM 788 C C . THR A 1 120 ? -20.690 19.748 28.075 1.00 60.57 116 THR A C 1
ATOM 789 O O . THR A 1 120 ? -21.023 19.627 26.897 1.00 61.22 116 THR A O 1
ATOM 793 N N . ALA A 1 121 ? -19.622 19.146 28.594 1.00 59.79 117 ALA A N 1
ATOM 794 C CA . ALA A 1 121 ? -18.782 18.253 27.800 1.00 60.11 117 ALA A CA 1
ATOM 795 C C . ALA A 1 121 ? -19.592 17.076 27.280 1.00 59.71 117 ALA A C 1
ATOM 796 O O . ALA A 1 121 ? -19.413 16.644 26.144 1.00 60.73 117 ALA A O 1
ATOM 798 N N . PHE A 1 122 ? -20.483 16.560 28.119 1.00 58.52 118 PHE A N 1
ATOM 799 C CA . PHE A 1 122 ? -21.318 15.441 27.726 1.00 57.49 118 PHE A CA 1
ATOM 800 C C . PHE A 1 122 ? -22.226 15.850 26.568 1.00 60.19 118 PHE A C 1
ATOM 801 O O . PHE A 1 122 ? -22.224 15.215 25.515 1.00 63.76 118 PHE A O 1
ATOM 809 N N . CYS A 1 123 ? -22.993 16.917 26.771 1.00 58.67 119 CYS A N 1
ATOM 810 C CA . CYS A 1 123 ? -23.951 17.388 25.775 1.00 57.80 119 CYS A CA 1
ATOM 811 C C . CYS A 1 123 ? -23.289 17.891 24.492 1.00 60.92 119 CYS A C 1
ATOM 812 O O . CYS A 1 123 ? -23.943 17.992 23.453 1.00 60.68 119 CYS A O 1
ATOM 815 N N . THR A 1 124 ? -22.001 18.212 24.560 1.00 62.86 120 THR A N 1
ATOM 816 C CA . THR A 1 124 ? -21.276 18.592 23.355 1.00 66.17 120 THR A CA 1
ATOM 817 C C . THR A 1 124 ? -20.964 17.345 22.530 1.00 68.85 120 THR A C 1
ATOM 818 O O . THR A 1 124 ? -21.411 17.220 21.388 1.00 68.90 120 THR A O 1
ATOM 822 N N . GLY A 1 125 ? -20.214 16.419 23.121 1.00 71.44 121 GLY A N 1
ATOM 823 C CA . GLY A 1 125 ? -19.860 15.176 22.459 1.00 74.17 121 GLY A CA 1
ATOM 824 C C . GLY A 1 125 ? -21.066 14.396 21.972 1.00 76.51 121 GLY A C 1
ATOM 825 O O . GLY A 1 125 ? -21.050 13.833 20.880 1.00 77.28 121 GLY A O 1
ATOM 826 N N . ASN A 1 126 ? -22.116 14.371 22.784 1.00 78.79 122 ASN A N 1
ATOM 827 C CA . ASN A 1 126 ? -23.340 13.659 22.436 1.00 75.09 122 ASN A CA 1
ATOM 828 C C . ASN A 1 126 ? -24.049 14.324 21.262 1.00 73.22 122 ASN A C 1
ATOM 829 O O . ASN A 1 126 ? -24.517 13.651 20.345 1.00 73.01 122 ASN A O 1
ATOM 834 N N . GLY A 1 127 ? -24.118 15.650 21.301 1.00 73.15 123 GLY A N 1
ATOM 835 C CA . GLY A 1 127 ? -24.689 16.418 20.212 1.00 73.72 123 GLY A CA 1
ATOM 836 C C . GLY A 1 127 ? -23.905 16.229 18.928 1.00 77.33 123 GLY A C 1
ATOM 837 O O . GLY A 1 127 ? -24.484 16.146 17.845 1.00 82.22 123 GLY A O 1
ATOM 838 N N . VAL A 1 128 ? -22.582 16.160 19.042 1.00 74.59 124 VAL A N 1
ATOM 839 C CA . VAL A 1 128 ? -21.739 15.933 17.876 1.00 73.60 124 VAL A CA 1
ATOM 840 C C . VAL A 1 128 ? -21.981 14.536 17.318 1.00 72.11 124 VAL A C 1
ATOM 841 O O . VAL A 1 128 ? -22.192 14.367 16.119 1.00 74.01 124 VAL A O 1
ATOM 845 N N . LEU A 1 129 ? -21.962 13.544 18.202 1.00 69.85 125 LEU A N 1
ATOM 846 C CA . LEU A 1 129 ? -22.164 12.151 17.816 1.00 69.16 125 LEU A CA 1
ATOM 847 C C . LEU A 1 129 ? -23.486 11.933 17.081 1.00 68.26 125 LEU A C 1
ATOM 848 O O . LEU A 1 129 ? -23.500 11.454 15.949 1.00 68.68 125 LEU A O 1
ATOM 853 N N . GLN A 1 130 ? -24.592 12.290 17.728 1.00 67.72 126 GLN A N 1
ATOM 854 C CA . GLN A 1 130 ? -25.920 12.069 17.159 1.00 68.87 126 GLN A CA 1
ATOM 855 C C . GLN A 1 130 ? -26.125 12.839 15.854 1.00 71.33 126 GLN A C 1
ATOM 856 O O . GLN A 1 130 ? -26.750 12.339 14.917 1.00 71.48 126 GLN A O 1
ATOM 862 N N . GLY A 1 131 ? -25.595 14.056 15.800 1.00 72.64 127 GLY A N 1
ATOM 863 C CA . GLY A 1 131 ? -25.764 14.908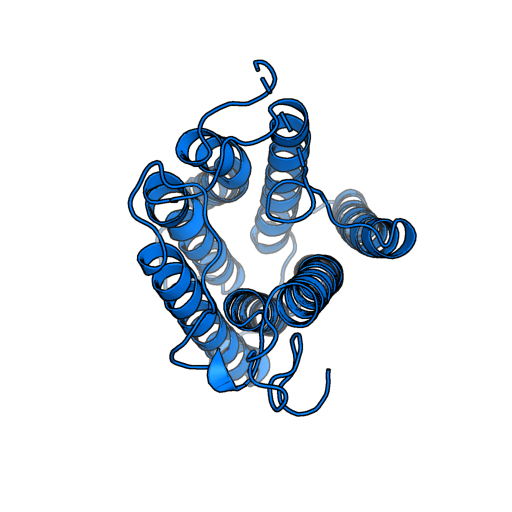 14.639 1.00 75.53 127 GLY A CA 1
ATOM 864 C C . GLY A 1 131 ? -24.907 14.483 13.463 1.00 79.83 127 GLY A C 1
ATOM 865 O O . GLY A 1 131 ? -25.344 14.537 12.313 1.00 85.97 127 GLY A O 1
ATOM 866 N N . TYR A 1 132 ? -23.681 14.063 13.749 1.00 76.99 128 TYR A N 1
ATOM 867 C CA . TYR A 1 132 ? -22.766 13.628 12.704 1.00 77.53 128 TYR A CA 1
ATOM 868 C C . TYR A 1 132 ? -23.215 12.305 12.100 1.00 77.12 128 TYR A C 1
ATOM 869 O O . TYR A 1 132 ? -23.141 12.108 10.884 1.00 79.62 128 TYR A O 1
ATOM 878 N N . TYR A 1 133 ? -23.681 11.399 12.954 1.00 73.75 129 TYR A N 1
ATOM 879 C CA . TYR A 1 133 ? -24.060 10.071 12.498 1.00 72.79 129 TYR A CA 1
ATOM 880 C C . TYR A 1 133 ? -25.266 10.126 11.572 1.00 75.61 129 TYR A C 1
ATOM 881 O O . TYR A 1 133 ? -25.232 9.594 10.464 1.00 82.00 129 TYR A O 1
ATOM 890 N N . LEU A 1 134 ? -26.329 10.775 12.035 1.00 70.78 130 LEU A N 1
ATOM 891 C CA . LEU A 1 134 ? -27.582 10.819 11.292 1.00 70.45 130 LEU A CA 1
ATOM 892 C C . LEU A 1 134 ? -27.444 11.428 9.901 1.00 73.38 130 LEU A C 1
ATOM 893 O O . LEU A 1 134 ? -28.135 11.019 8.971 1.00 74.23 130 LEU A O 1
ATOM 898 N N . ILE A 1 135 ? -26.550 12.398 9.755 1.00 74.72 131 ILE A N 1
ATOM 899 C CA . ILE A 1 135 ? -26.394 13.084 8.477 1.00 81.18 131 ILE A CA 1
ATOM 900 C C . ILE A 1 135 ? -25.403 12.381 7.551 1.00 84.24 131 ILE A C 1
ATOM 901 O O . ILE A 1 135 ? -25.682 12.186 6.370 1.00 85.57 131 ILE A O 1
ATOM 906 N N . TYR A 1 136 ? -24.254 11.992 8.096 1.00 85.80 132 TYR A N 1
ATOM 907 C CA . TYR A 1 136 ? -23.149 11.498 7.280 1.00 91.95 132 TYR A CA 1
ATOM 908 C C . TYR A 1 136 ? -23.061 9.975 7.213 1.00 96.05 132 TYR A C 1
ATOM 909 O O . TYR A 1 136 ? -22.451 9.428 6.294 1.00 105.43 132 TYR A O 1
ATOM 918 N N . CYS A 1 137 ? -23.661 9.291 8.182 1.00 91.39 133 CYS A N 1
ATOM 919 C CA . CYS A 1 137 ? -23.503 7.842 8.286 1.00 90.25 133 CYS A CA 1
ATOM 920 C C . CYS A 1 137 ? -24.802 7.072 8.064 1.00 90.52 133 CYS A C 1
ATOM 921 O O . CYS A 1 137 ? -24.826 6.089 7.322 1.00 89.44 133 CYS A O 1
ATOM 924 N N . ALA A 1 138 ? -25.874 7.520 8.711 1.00 91.75 134 ALA A N 1
ATOM 925 C CA . ALA A 1 138 ? -27.152 6.811 8.685 1.00 95.36 134 ALA A CA 1
ATOM 926 C C . ALA A 1 138 ? -27.682 6.616 7.266 1.00 100.45 134 ALA A C 1
ATOM 927 O O . ALA A 1 138 ? -27.649 7.532 6.443 1.00 104.56 134 ALA A O 1
ATOM 929 N N . GLU A 1 139 ? -28.167 5.409 6.993 1.00 100.45 135 GLU A N 1
ATOM 930 C CA . GLU A 1 139 ? -28.709 5.070 5.684 1.00 105.44 135 GLU A CA 1
ATOM 931 C C . GLU A 1 139 ? -30.014 4.295 5.829 1.00 104.44 135 GLU A C 1
ATOM 932 O O . GLU A 1 139 ? -30.046 3.212 6.417 1.00 106.20 135 GLU A O 1
ATOM 938 N N . TYR A 1 140 ? -31.086 4.860 5.285 1.00 100.57 136 TYR A N 1
ATOM 939 C CA . TYR A 1 140 ? -32.422 4.305 5.455 1.00 97.12 136 TYR A CA 1
ATOM 940 C C . TYR A 1 140 ? -33.002 3.787 4.139 1.00 97.64 136 TYR A C 1
ATOM 941 O O . TYR A 1 140 ? -32.689 4.313 3.072 1.00 99.52 136 TYR A O 1
ATOM 950 N N . PRO A 1 141 ? -33.847 2.745 4.214 1.00 96.26 137 PRO A N 1
ATOM 951 C CA . PRO A 1 141 ? -34.614 2.260 3.061 1.00 100.98 137 PRO A CA 1
ATOM 952 C C . PRO A 1 141 ? -35.616 3.301 2.565 1.00 107.93 137 PRO A C 1
ATOM 953 O O . PRO A 1 141 ? -35.769 4.355 3.184 1.00 104.28 137 PRO A O 1
ATOM 957 N N . ASP A 1 142 ? -36.303 2.995 1.470 1.00 118.72 138 ASP A N 1
ATOM 958 C CA . ASP A 1 142 ? -37.193 3.959 0.831 1.00 128.48 138 ASP A CA 1
ATOM 959 C C . ASP A 1 142 ? -38.565 4.049 1.495 1.00 135.11 138 ASP A C 1
ATOM 960 O O . ASP A 1 142 ? -39.195 5.105 1.489 1.00 136.95 138 ASP A O 1
ATOM 965 N N . GLY A 1 143 ? -39.027 2.942 2.066 1.00 140.56 139 GLY A N 1
ATOM 966 C CA . GLY A 1 143 ? -40.320 2.918 2.727 1.00 139.50 139 GLY A CA 1
ATOM 967 C C . GLY A 1 143 ? -40.197 2.966 4.237 1.00 135.22 139 GLY A C 1
ATOM 968 O O . GLY A 1 143 ? -40.833 2.184 4.945 1.00 136.26 139 GLY A O 1
ATOM 969 N N . TRP A 1 144 ? -39.382 3.894 4.731 1.00 125.59 140 TRP A N 1
ATOM 970 C CA . TRP A 1 144 ? -39.103 3.982 6.159 1.00 114.43 140 TRP A CA 1
ATOM 971 C C . TRP A 1 144 ? -40.256 4.605 6.941 1.00 109.44 140 TRP A C 1
ATOM 972 O O . TRP A 1 144 ? -40.545 4.188 8.060 1.00 107.55 140 TRP A O 1
ATOM 983 N N . TYR A 1 145 ? -40.917 5.597 6.350 1.00 108.13 141 TYR A N 1
ATOM 984 C CA . TYR A 1 145 ? -41.987 6.316 7.040 1.00 103.84 141 TYR A CA 1
ATOM 985 C C . TYR A 1 145 ? -43.225 5.449 7.277 1.00 103.76 141 TYR A C 1
ATOM 986 O O . TYR A 1 145 ? -44.106 5.815 8.060 1.00 100.30 141 TYR A O 1
ATOM 995 N N . THR A 1 146 ? -43.286 4.303 6.604 1.00 107.58 142 THR A N 1
ATOM 996 C CA . THR A 1 146 ? -44.384 3.359 6.788 1.00 110.11 142 THR A CA 1
ATOM 997 C C . THR A 1 146 ? -43.919 2.130 7.563 1.00 106.25 142 THR A C 1
ATOM 998 O O . THR A 1 146 ? -44.723 1.276 7.935 1.00 107.26 142 THR A O 1
ATOM 1002 N N . ASP A 1 147 ? -42.614 2.050 7.803 1.00 102.71 143 ASP A N 1
ATOM 1003 C CA . ASP A 1 147 ? -42.031 0.930 8.532 1.00 102.97 143 ASP A CA 1
ATOM 1004 C C . ASP A 1 147 ? -42.434 0.961 10.003 1.00 97.63 143 ASP A C 1
ATOM 1005 O O . ASP A 1 147 ? -42.599 2.031 10.591 1.00 94.65 143 ASP A O 1
ATOM 1010 N N . ILE A 1 148 ? -42.582 -0.221 10.592 1.00 97.61 144 ILE A N 1
ATOM 1011 C CA . ILE A 1 148 ? -43.054 -0.347 11.966 1.00 95.26 144 ILE A CA 1
ATOM 1012 C C . ILE A 1 148 ? -42.060 0.257 12.958 1.00 88.94 144 ILE A C 1
ATOM 1013 O O . ILE A 1 148 ? -42.449 0.737 14.019 1.00 86.27 144 ILE A O 1
ATOM 1018 N N . ARG A 1 149 ? -40.780 0.248 12.602 1.00 86.81 145 ARG A N 1
ATOM 1019 C CA . ARG A 1 149 ? -39.744 0.809 13.464 1.00 81.20 145 ARG A CA 1
ATOM 1020 C C . ARG A 1 149 ? -39.895 2.322 13.603 1.00 81.53 145 ARG A C 1
ATOM 1021 O O . ARG A 1 149 ? -39.610 2.889 14.656 1.00 82.08 145 ARG A O 1
ATOM 1029 N N . PHE A 1 150 ? -40.345 2.970 12.535 1.00 82.26 146 PHE A N 1
ATOM 1030 C CA . PHE A 1 150 ? -40.535 4.417 12.538 1.00 79.69 146 PHE A CA 1
ATOM 1031 C C . PHE A 1 150 ? -41.874 4.791 13.159 1.00 81.48 146 PHE A C 1
ATOM 1032 O O . PHE A 1 150 ? -41.943 5.635 14.051 1.00 79.62 146 PHE A O 1
ATOM 1040 N N . SER A 1 151 ? -42.934 4.159 12.665 1.00 85.80 147 SER A N 1
ATOM 1041 C CA . SER A 1 151 ? -44.298 4.483 13.063 1.00 85.49 147 SER A CA 1
ATOM 1042 C C . SER A 1 151 ? -44.521 4.232 14.551 1.00 81.76 147 SER A C 1
ATOM 1043 O O . SER A 1 151 ? -45.314 4.920 15.194 1.00 81.69 147 SER A O 1
ATOM 1046 N N . LEU A 1 152 ? -43.814 3.242 15.090 1.00 80.25 148 LEU A N 1
ATOM 1047 C CA . LEU A 1 152 ? -43.861 2.953 16.517 1.00 78.04 148 LEU A CA 1
ATOM 1048 C C . LEU A 1 152 ? -42.804 3.765 17.258 1.00 74.29 148 LEU A C 1
ATOM 1049 O O . LEU A 1 152 ? -43.064 4.314 18.326 1.00 71.51 148 LEU A O 1
ATOM 1054 N N . GLY A 1 153 ? -41.611 3.838 16.676 1.00 74.26 149 GLY A N 1
ATOM 1055 C CA . GLY A 1 153 ? -40.518 4.597 17.252 1.00 71.45 149 GLY A CA 1
ATOM 1056 C C . GLY A 1 153 ? -40.847 6.070 17.412 1.00 71.82 149 GLY A C 1
ATOM 1057 O O . GLY A 1 153 ? -40.515 6.677 18.430 1.00 70.98 149 GLY A O 1
ATOM 1058 N N . VAL A 1 154 ? -41.497 6.650 16.408 1.00 73.21 150 VAL A N 1
ATOM 1059 C CA . VAL A 1 154 ? -41.902 8.049 16.484 1.00 74.02 150 VAL A CA 1
ATOM 1060 C C . VAL A 1 154 ? -43.021 8.193 17.507 1.00 72.57 150 VAL A C 1
ATOM 1061 O O . VAL A 1 154 ? -43.065 9.159 18.275 1.00 69.05 150 VAL A O 1
ATOM 1065 N N . PHE A 1 155 ? -43.911 7.207 17.523 1.00 74.62 151 PHE A N 1
ATOM 1066 C CA . PHE A 1 155 ? -44.973 7.146 18.512 1.00 77.10 151 PHE A CA 1
ATOM 1067 C C . PHE A 1 155 ? -44.418 7.131 19.943 1.00 75.82 151 PHE A C 1
ATOM 1068 O O . PHE A 1 155 ? -44.865 7.896 20.800 1.00 74.58 151 PHE A O 1
ATOM 1076 N N . LEU A 1 156 ? -43.445 6.260 20.194 1.00 73.19 152 LEU A N 1
ATOM 1077 C CA . LEU A 1 156 ? -42.835 6.150 21.515 1.00 69.34 152 LEU A CA 1
ATOM 1078 C C . LEU A 1 156 ? -42.111 7.432 21.907 1.00 68.43 152 LEU A C 1
ATOM 1079 O O . LEU A 1 156 ? -42.063 7.794 23.082 1.00 67.53 152 LEU A O 1
ATOM 1084 N N . PHE A 1 157 ? -41.549 8.111 20.914 1.00 70.34 153 PHE A N 1
ATOM 1085 C CA . PHE A 1 157 ? -40.812 9.347 21.147 1.00 68.72 153 PHE A CA 1
ATOM 1086 C C . PHE A 1 157 ? -41.730 10.442 21.691 1.00 71.66 153 PHE A C 1
ATOM 1087 O O . PHE A 1 157 ? -41.460 11.022 22.743 1.00 69.67 153 PHE A O 1
ATOM 1095 N N . ILE A 1 158 ? -42.817 10.719 20.977 1.00 76.28 154 ILE A N 1
ATOM 1096 C CA . ILE A 1 158 ? -43.747 11.756 21.405 1.00 80.50 154 ILE A CA 1
ATOM 1097 C C . ILE A 1 158 ? -44.484 11.342 22.678 1.00 79.34 154 ILE A C 1
ATOM 1098 O O . ILE A 1 158 ? -44.890 12.189 23.472 1.00 78.18 154 ILE A O 1
ATOM 1103 N N . LEU A 1 159 ? -44.646 10.036 22.871 1.00 80.02 155 LEU A N 1
ATOM 1104 C CA . LEU A 1 159 ? -45.251 9.514 24.090 1.00 77.39 155 LEU A CA 1
ATOM 1105 C C . LEU A 1 159 ? -44.378 9.830 25.294 1.00 75.03 155 LEU A C 1
ATOM 1106 O O . LEU A 1 159 ? -44.834 10.428 26.269 1.00 74.17 155 LEU A O 1
ATOM 1111 N N . GLY A 1 160 ? -43.117 9.420 25.212 1.00 74.48 156 GLY A N 1
ATOM 1112 C CA . GLY A 1 160 ? -42.166 9.648 26.280 1.00 73.66 156 GLY A CA 1
ATOM 1113 C C . GLY A 1 160 ? -41.905 11.116 26.542 1.00 75.36 156 GLY A C 1
ATOM 1114 O O . GLY A 1 160 ? -41.715 11.522 27.686 1.00 79.43 156 GLY A O 1
ATOM 1115 N N . MET A 1 161 ? -41.897 11.918 25.484 1.00 73.15 157 MET A N 1
ATOM 1116 C CA . MET A 1 161 ? -41.681 13.352 25.637 1.00 71.47 157 MET A CA 1
ATOM 1117 C C . MET A 1 161 ? -42.869 14.011 26.320 1.00 70.80 157 MET A C 1
ATOM 1118 O O . MET A 1 161 ? -42.707 14.929 27.119 1.00 70.56 157 MET A O 1
ATOM 1123 N N . GLY A 1 162 ? -44.066 13.540 25.992 1.00 71.80 158 GLY A N 1
ATOM 1124 C CA . GLY A 1 162 ? -45.270 14.030 26.632 1.00 71.93 158 GLY A CA 1
ATOM 1125 C C . GLY A 1 162 ? -45.196 13.755 28.120 1.00 70.29 158 GLY A C 1
ATOM 1126 O O . GLY A 1 162 ? -45.476 14.626 28.941 1.00 70.51 158 GLY A O 1
ATOM 1127 N N . ILE A 1 163 ? -44.790 12.537 28.461 1.00 67.91 159 ILE A N 1
ATOM 1128 C CA . ILE A 1 163 ? -44.684 12.120 29.850 1.00 64.57 159 ILE A CA 1
ATOM 1129 C C . ILE A 1 163 ? -43.589 12.884 30.581 1.00 63.16 159 ILE A C 1
ATOM 1130 O O . ILE A 1 163 ? -43.810 13.403 31.674 1.00 65.15 159 ILE A O 1
ATOM 1135 N N . ASN A 1 164 ? -42.417 12.963 29.961 1.00 62.08 160 ASN A N 1
ATOM 1136 C CA . ASN A 1 164 ? -41.280 13.670 30.543 1.00 60.18 160 ASN A CA 1
ATOM 1137 C C . ASN A 1 164 ? -41.580 15.136 30.858 1.00 62.19 160 ASN A C 1
ATOM 1138 O O . ASN A 1 164 ? -41.208 15.637 31.915 1.00 63.17 160 ASN A O 1
ATOM 1143 N N . ILE A 1 165 ? -42.259 15.818 29.942 1.00 62.12 161 ILE A N 1
ATOM 1144 C CA . ILE A 1 165 ? -42.556 17.236 30.115 1.00 64.65 161 ILE A CA 1
ATOM 1145 C C . ILE A 1 165 ? -43.723 17.449 31.084 1.00 67.16 161 ILE A C 1
ATOM 1146 O O . ILE A 1 165 ? -43.713 18.388 31.883 1.00 66.95 161 ILE A O 1
ATOM 1151 N N . HIS A 1 166 ? -44.717 16.566 31.018 1.00 68.83 162 HIS A N 1
ATOM 1152 C CA . HIS A 1 166 ? -45.870 16.628 31.916 1.00 70.54 162 HIS A CA 1
ATOM 1153 C C . HIS A 1 166 ? -45.451 16.448 33.372 1.00 70.12 162 HIS A C 1
ATOM 1154 O O . HIS A 1 166 ? -46.029 17.051 34.276 1.00 70.92 162 HIS A O 1
ATOM 1161 N N . SER A 1 167 ? -44.435 15.620 33.589 1.00 68.34 163 SER A N 1
ATOM 1162 C CA . SER A 1 167 ? -43.955 15.339 34.934 1.00 67.63 163 SER A CA 1
ATOM 1163 C C . SER A 1 167 ? -43.002 16.419 35.442 1.00 66.38 163 SER A C 1
ATOM 1164 O O . SER A 1 167 ? -43.002 16.743 36.629 1.00 67.37 163 SER A O 1
ATOM 1167 N N . ASP A 1 168 ? -42.186 16.972 34.550 1.00 65.90 164 ASP A N 1
ATOM 1168 C CA . ASP A 1 168 ? -41.270 18.046 34.929 1.00 65.64 164 ASP A CA 1
ATOM 1169 C C . ASP A 1 168 ? -42.047 19.296 35.337 1.00 64.47 164 ASP A C 1
ATOM 1170 O O . ASP A 1 168 ? -41.585 20.087 36.161 1.00 66.33 164 ASP A O 1
ATOM 1175 N N . TYR A 1 169 ? -43.232 19.464 34.756 1.00 61.07 165 TYR A N 1
ATOM 1176 C CA . TYR A 1 169 ? -44.107 20.583 35.092 1.00 60.52 165 TYR A CA 1
ATOM 1177 C C . TYR A 1 169 ? -44.788 20.360 36.435 1.00 58.75 165 TYR A C 1
ATOM 1178 O O . TYR A 1 169 ? -44.956 21.294 37.216 1.00 58.61 165 TYR A O 1
ATOM 1187 N N . ILE A 1 170 ? -45.197 19.120 36.684 1.00 58.04 166 ILE A N 1
ATOM 1188 C CA . ILE A 1 170 ? -45.808 18.756 37.953 1.00 57.62 166 ILE A CA 1
ATOM 1189 C C . ILE A 1 170 ? -44.814 19.012 39.077 1.00 59.12 166 ILE A C 1
ATOM 1190 O O . ILE A 1 170 ? -45.159 19.608 40.100 1.00 59.15 166 ILE A O 1
ATOM 1195 N N . LEU A 1 171 ? -43.572 18.583 38.863 1.00 59.26 167 LEU A N 1
ATOM 1196 C CA . LEU A 1 171 ? -42.489 18.830 39.810 1.00 57.72 167 LEU A CA 1
ATOM 1197 C C . LEU A 1 171 ? -42.215 20.325 39.984 1.00 58.67 167 LEU A C 1
ATOM 1198 O O . LEU A 1 171 ? -41.921 20.784 41.086 1.00 60.31 167 LEU A O 1
ATOM 1203 N N . ARG A 1 172 ? -42.313 21.079 38.894 1.00 59.05 168 ARG A N 1
ATOM 1204 C CA . ARG A 1 172 ? -42.069 22.516 38.937 1.00 64.37 168 ARG A CA 1
ATOM 1205 C C . ARG A 1 172 ? -43.095 23.247 39.795 1.00 65.92 168 ARG A C 1
ATOM 1206 O O . ARG A 1 172 ? -42.771 24.231 40.463 1.00 67.08 168 ARG A O 1
ATOM 1214 N N . GLN A 1 173 ? -44.335 22.768 39.773 1.00 67.18 169 GLN A N 1
ATOM 1215 C CA . GLN A 1 173 ? -45.409 23.434 40.498 1.00 66.45 169 GLN A CA 1
ATOM 1216 C C . GLN A 1 173 ? -45.428 23.006 41.964 1.00 64.47 169 GLN A C 1
ATOM 1217 O O . GLN A 1 173 ? -46.310 23.393 42.724 1.00 66.42 169 GLN A O 1
ATOM 1223 N N . LEU A 1 174 ? -44.440 22.211 42.356 1.00 61.18 170 LEU A N 1
ATOM 1224 C CA . LEU A 1 174 ? -44.292 21.803 43.745 1.00 59.39 170 LEU A CA 1
ATOM 1225 C C . LEU A 1 174 ? -43.531 22.860 44.546 1.00 63.08 170 LEU A C 1
ATOM 1226 O O . LEU A 1 174 ? -43.523 22.832 45.781 1.00 70.43 170 LEU A O 1
ATOM 1231 N N . ARG A 1 175 ? -42.892 23.788 43.837 1.00 58.90 171 ARG A N 1
ATOM 1232 C CA . ARG A 1 175 ? -42.134 24.862 44.474 1.00 57.89 171 ARG A CA 1
ATOM 1233 C C . ARG A 1 175 ? -42.547 26.249 43.991 1.00 62.33 171 ARG A C 1
ATOM 1234 O O . ARG A 1 175 ? -42.984 26.412 42.851 1.00 63.02 171 ARG A O 1
ATOM 1242 N N . LYS A 1 176 ? -42.407 27.242 44.867 1.00 65.91 172 LYS A N 1
ATOM 1243 C CA . LYS A 1 176 ? -42.330 28.633 44.437 1.00 68.56 172 LYS A CA 1
ATOM 1244 C C . LYS A 1 176 ? -40.869 28.874 44.088 1.00 70.92 172 LYS A C 1
ATOM 1245 O O . LYS A 1 176 ? -39.994 28.207 44.637 1.00 70.29 172 LYS A O 1
ATOM 1251 N N . PRO A 1 177 ? -40.587 29.806 43.164 1.00 74.66 173 PRO A N 1
ATOM 1252 C CA . PRO A 1 177 ? -39.174 30.083 42.883 1.00 74.71 173 PRO A CA 1
ATOM 1253 C C . PRO A 1 177 ? -38.420 30.524 44.142 1.00 76.67 173 PRO A C 1
ATOM 1254 O O . PRO A 1 177 ? -38.954 31.295 44.941 1.00 81.07 173 PRO A O 1
ATOM 1258 N N . GLY A 1 178 ? -37.206 30.013 44.324 1.00 75.27 174 GLY A N 1
ATOM 1259 C CA . GLY A 1 178 ? -36.393 30.364 45.474 1.00 76.28 174 GLY A CA 1
ATOM 1260 C C . GLY A 1 178 ? -36.531 29.391 46.632 1.00 74.79 174 GLY A C 1
ATOM 1261 O O . GLY A 1 178 ? -35.681 29.353 47.525 1.00 75.93 174 GLY A O 1
ATOM 1262 N N . GLU A 1 179 ? -37.603 28.603 46.615 1.00 73.07 175 GLU A N 1
ATOM 1263 C CA . GLU A 1 179 ? -37.871 27.641 47.681 1.00 72.50 175 GLU A CA 1
ATOM 1264 C C . GLU A 1 179 ? -36.874 26.486 47.698 1.00 72.07 175 GLU A C 1
ATOM 1265 O O . GLU A 1 179 ? -36.399 26.038 46.650 1.00 70.17 175 GLU A O 1
ATOM 1271 N N . ILE A 1 180 ? -36.565 26.016 48.902 1.00 73.35 176 ILE A N 1
ATOM 1272 C CA . ILE A 1 180 ? -35.750 24.826 49.091 1.00 71.73 176 ILE A CA 1
ATOM 1273 C C . ILE A 1 180 ? -36.587 23.799 49.837 1.00 72.66 176 ILE A C 1
ATOM 1274 O O . ILE A 1 180 ? -36.660 23.813 51.069 1.00 76.45 176 ILE A O 1
ATOM 1279 N N . SER A 1 181 ? -37.234 22.919 49.082 1.00 69.78 177 SER A N 1
ATOM 1280 C CA . SER A 1 181 ? -38.199 21.997 49.660 1.00 70.91 177 SER A CA 1
ATOM 1281 C C . SER A 1 181 ? -38.473 20.807 48.758 1.00 69.04 177 SER A C 1
ATOM 1282 O O . SER A 1 181 ? -38.320 20.885 47.541 1.00 67.37 177 SER A O 1
ATOM 1285 N N . TYR A 1 182 ? -38.890 19.706 49.369 1.00 69.57 178 TYR A N 1
ATOM 1286 C CA . TYR A 1 182 ? -39.291 18.527 48.620 1.00 66.12 178 TYR A CA 1
ATOM 1287 C C . TYR A 1 182 ? -40.654 18.046 49.086 1.00 65.87 178 TYR A C 1
ATOM 1288 O O . TYR A 1 182 ? -40.805 17.558 50.206 1.00 67.89 178 TYR A O 1
ATOM 1297 N N . ARG A 1 183 ? -41.646 18.218 48.220 1.00 64.72 179 ARG A N 1
ATOM 1298 C CA . ARG A 1 183 ? -43.000 17.752 48.479 1.00 65.98 179 ARG A CA 1
ATOM 1299 C C . ARG A 1 183 ? -43.240 16.443 47.738 1.00 63.20 179 ARG A C 1
ATOM 1300 O O . ARG A 1 183 ? -42.546 16.135 46.767 1.00 60.92 179 ARG A O 1
ATOM 1308 N N . ILE A 1 184 ? -44.216 15.672 48.209 1.00 63.19 180 ILE A N 1
ATOM 1309 C CA . ILE A 1 184 ? -44.582 14.415 47.567 1.00 61.05 180 ILE A CA 1
ATOM 1310 C C . ILE A 1 184 ? -45.257 14.662 46.220 1.00 56.13 180 ILE A C 1
ATOM 1311 O O . ILE A 1 184 ? -46.344 15.233 46.166 1.00 55.72 180 ILE A O 1
ATOM 1316 N N . PRO A 1 185 ? -44.612 14.226 45.126 1.00 56.12 181 PRO A N 1
ATOM 1317 C CA . PRO A 1 185 ? -45.161 14.457 43.786 1.00 55.94 181 PRO A CA 1
ATOM 1318 C C . PRO A 1 185 ? -46.449 13.684 43.554 1.00 60.20 181 PRO A C 1
ATOM 1319 O O . PRO A 1 185 ? -46.454 12.454 43.535 1.00 57.78 181 PRO A O 1
ATOM 1323 N N . GLN A 1 186 ? -47.539 14.421 43.393 1.00 65.92 182 GLN A N 1
ATOM 1324 C CA . GLN A 1 186 ? -48.829 13.818 43.120 1.00 71.91 182 GLN A CA 1
ATOM 1325 C C . GLN A 1 186 ? -49.312 14.232 41.740 1.00 73.38 182 GLN A C 1
ATOM 1326 O O . GLN A 1 186 ? -48.964 15.302 41.246 1.00 73.09 182 GLN A O 1
ATOM 1332 N N . GLY A 1 187 ? -50.111 13.377 41.117 1.00 77.09 183 GLY A N 1
ATOM 1333 C CA . GLY A 1 187 ? -50.617 13.660 39.790 1.00 81.61 183 GLY A CA 1
ATOM 1334 C C . GLY A 1 187 ? -50.277 12.567 38.800 1.00 84.44 183 GLY A C 1
ATOM 1335 O O . GLY A 1 187 ? -49.675 11.557 39.161 1.00 85.82 183 GLY A O 1
ATOM 1336 N N . GLY A 1 188 ? -50.658 12.792 37.546 1.00 87.09 184 GLY A N 1
ATOM 1337 C CA . GLY A 1 188 ? -50.554 11.801 36.489 1.00 86.09 184 GLY A CA 1
ATOM 1338 C C . GLY A 1 188 ? -49.252 11.032 36.414 1.00 83.39 184 GLY A C 1
ATOM 1339 O O . GLY A 1 188 ? -48.172 11.620 36.352 1.00 87.08 184 GLY A O 1
ATOM 1340 N N . LEU A 1 189 ? -49.374 9.707 36.450 1.00 79.02 185 LEU A N 1
ATOM 1341 C CA . LEU A 1 189 ? -48.256 8.772 36.305 1.00 74.94 185 LEU A CA 1
ATOM 1342 C C . LEU A 1 189 ? -47.255 8.801 37.465 1.00 70.35 185 LEU A C 1
ATOM 1343 O O . LEU A 1 189 ? -46.448 7.884 37.608 1.00 67.94 185 LEU A O 1
ATOM 1348 N N . PHE A 1 190 ? -47.304 9.840 38.294 1.00 70.13 186 PHE A N 1
ATOM 1349 C CA . PHE A 1 190 ? -46.518 9.855 39.526 1.00 66.87 186 PHE A CA 1
ATOM 1350 C C . PHE A 1 190 ? -47.176 8.955 40.564 1.00 67.98 186 PHE A C 1
ATOM 1351 O O . PHE A 1 190 ? -46.533 8.506 41.512 1.00 66.45 186 PHE A O 1
ATOM 1359 N N . THR A 1 191 ? -48.465 8.692 40.372 1.00 70.14 187 THR A N 1
ATOM 1360 C CA . THR A 1 191 ? -49.216 7.824 41.269 1.00 72.78 187 THR A CA 1
ATOM 1361 C C . THR A 1 191 ? -48.743 6.376 41.159 1.00 70.28 187 THR A C 1
ATOM 1362 O O . THR A 1 191 ? -49.032 5.550 42.025 1.00 71.91 187 THR A O 1
ATOM 1366 N N . TYR A 1 192 ? -48.016 6.076 40.087 1.00 67.54 188 TYR A N 1
ATOM 1367 C CA . TYR A 1 192 ? -47.501 4.731 39.864 1.00 65.92 188 TYR A CA 1
ATOM 1368 C C . TYR A 1 192 ? -45.996 4.655 40.103 1.00 61.82 188 TYR A C 1
ATOM 1369 O O . TYR A 1 192 ? -45.513 3.711 40.729 1.00 61.31 188 TYR A O 1
ATOM 1378 N N . VAL A 1 193 ? -45.255 5.642 39.600 1.00 57.48 189 VAL A N 1
ATOM 1379 C CA . VAL A 1 193 ? -43.802 5.643 39.760 1.00 53.35 189 VAL A CA 1
ATOM 1380 C C . VAL A 1 193 ? -43.261 6.950 40.333 1.00 53.03 189 VAL A C 1
ATOM 1381 O O . VAL A 1 193 ? -43.781 8.033 40.058 1.00 53.31 189 VAL A O 1
ATOM 1385 N N . SER A 1 194 ? -42.206 6.825 41.135 1.00 53.00 190 SER A N 1
ATOM 1386 C CA . SER A 1 194 ? -41.565 7.964 41.776 1.00 53.55 190 SER A CA 1
ATOM 1387 C C . SER A 1 194 ? -40.864 8.873 40.767 1.00 54.83 190 SER A C 1
ATOM 1388 O O . SER A 1 194 ? -40.911 10.101 40.892 1.00 53.99 190 SER A O 1
ATOM 1391 N N . GLY A 1 195 ? -40.215 8.270 39.773 1.00 55.77 191 GLY A N 1
ATOM 1392 C CA . GLY A 1 195 ? -39.517 9.029 38.749 1.00 54.23 191 GLY A CA 1
ATOM 1393 C C . GLY A 1 195 ? -40.267 9.037 37.431 1.00 55.41 191 GLY A C 1
ATOM 1394 O O . GLY A 1 195 ? -39.813 8.448 36.449 1.00 55.54 191 GLY A O 1
ATOM 1395 N N . ALA A 1 196 ? -41.412 9.714 37.407 1.00 57.78 192 ALA A N 1
ATOM 1396 C CA . ALA A 1 196 ? -42.275 9.737 36.230 1.00 59.67 192 ALA A CA 1
ATOM 1397 C C . ALA A 1 196 ? -41.613 10.440 35.048 1.00 59.94 192 ALA A C 1
ATOM 1398 O O . ALA A 1 196 ? -41.689 9.964 33.917 1.00 60.00 192 ALA A O 1
ATOM 1400 N N . ASN A 1 197 ? -40.963 11.569 35.316 1.00 61.16 193 ASN A N 1
ATOM 1401 C CA . ASN A 1 197 ? -40.253 12.310 34.276 1.00 64.83 193 ASN A CA 1
ATOM 1402 C C . ASN A 1 197 ? -39.109 11.501 33.674 1.00 68.84 193 ASN A C 1
ATOM 1403 O O . ASN A 1 197 ? -38.798 11.633 32.493 1.00 76.88 193 ASN A O 1
ATOM 1408 N N . PHE A 1 198 ? -38.488 10.661 34.493 1.00 66.39 194 PHE A N 1
ATOM 1409 C CA . PHE A 1 198 ? -37.416 9.792 34.025 1.00 64.80 194 PHE A CA 1
ATOM 1410 C C . PHE A 1 198 ? -37.968 8.680 33.147 1.00 64.61 194 PHE A C 1
ATOM 1411 O O . PHE A 1 198 ? -37.374 8.334 32.129 1.00 68.54 194 PHE A O 1
ATOM 1419 N N . LEU A 1 199 ? -39.103 8.120 33.555 1.00 59.59 195 LEU A N 1
ATOM 1420 C CA . LEU A 1 199 ? -39.781 7.096 32.773 1.00 58.45 195 LEU A CA 1
ATOM 1421 C C . LEU A 1 199 ? -40.067 7.615 31.369 1.00 61.07 195 LEU A C 1
ATOM 1422 O O . LEU A 1 199 ? -39.810 6.929 30.380 1.00 59.92 195 LEU A O 1
ATOM 1427 N N . GLY A 1 200 ? -40.585 8.836 31.294 1.00 60.85 196 GLY A N 1
ATOM 1428 C CA . GLY A 1 200 ? -40.887 9.456 30.020 1.00 63.61 196 GLY A CA 1
ATOM 1429 C C . GLY A 1 200 ? -39.665 9.624 29.141 1.00 66.05 196 GLY A C 1
ATOM 1430 O O . GLY A 1 200 ? -39.670 9.229 27.979 1.00 67.59 196 GLY A O 1
ATOM 1431 N N . GLU A 1 201 ? -38.611 10.207 29.701 1.00 66.26 197 GLU A N 1
ATOM 1432 C CA . GLU A 1 201 ? -37.374 10.431 28.960 1.00 65.33 197 GLU A CA 1
ATOM 1433 C C . GLU A 1 201 ? -36.771 9.119 28.457 1.00 61.84 197 GLU A C 1
ATOM 1434 O O . GLU A 1 201 ? -36.244 9.062 27.348 1.00 62.80 197 GLU A O 1
ATOM 1440 N N . ILE A 1 202 ? -36.854 8.071 29.271 1.00 58.71 198 ILE A N 1
ATOM 1441 C CA . ILE A 1 202 ? -36.328 6.764 28.889 1.00 58.99 198 ILE A CA 1
ATOM 1442 C C . ILE A 1 202 ? -37.124 6.192 27.726 1.00 63.78 198 ILE A C 1
ATOM 1443 O O . ILE A 1 202 ? -36.555 5.692 26.756 1.00 67.76 198 ILE A O 1
ATOM 1448 N N . ILE A 1 203 ? -38.444 6.274 27.828 1.00 61.80 199 ILE A N 1
ATOM 1449 C CA . ILE A 1 203 ? -39.323 5.892 26.731 1.00 61.90 199 ILE A CA 1
ATOM 1450 C C . ILE A 1 203 ? -38.989 6.711 25.481 1.00 62.77 199 ILE A C 1
ATOM 1451 O O . ILE A 1 203 ? -38.981 6.191 24.363 1.00 64.46 199 ILE A O 1
ATOM 1456 N N . GLU A 1 204 ? -38.684 7.989 25.689 1.00 61.63 200 GLU A N 1
ATOM 1457 C CA . GLU A 1 204 ? -38.412 8.916 24.597 1.00 64.57 200 GLU A CA 1
ATOM 1458 C C . GLU A 1 204 ? -37.194 8.513 23.766 1.00 65.41 200 GLU A C 1
ATOM 1459 O O . GLU A 1 204 ? -37.232 8.575 22.537 1.00 67.53 200 GLU A O 1
ATOM 1465 N N . TRP A 1 205 ? -36.115 8.103 24.427 1.00 65.07 201 TRP A N 1
ATOM 1466 C CA . TRP A 1 205 ? -34.880 7.773 23.712 1.00 67.16 201 TRP A CA 1
ATOM 1467 C C . TRP A 1 205 ? -34.863 6.344 23.169 1.00 69.11 201 TRP A C 1
ATOM 1468 O O . TRP A 1 205 ? -34.144 6.048 22.211 1.00 70.45 201 TRP A O 1
ATOM 1479 N N . ILE A 1 206 ? -35.643 5.458 23.778 1.00 69.52 202 ILE A N 1
ATOM 1480 C CA . ILE A 1 206 ? -35.765 4.099 23.264 1.00 66.82 202 ILE A CA 1
ATOM 1481 C C . ILE A 1 206 ? -36.492 4.136 21.925 1.00 66.96 202 ILE A C 1
ATOM 1482 O O . ILE A 1 206 ? -36.078 3.490 20.961 1.00 69.23 202 ILE A O 1
ATOM 1487 N N . GLY A 1 207 ? -37.569 4.909 21.868 1.00 66.25 203 GLY A N 1
ATOM 1488 C CA . GLY A 1 207 ? -38.292 5.110 20.627 1.00 68.71 203 GLY A CA 1
ATOM 1489 C C . GLY A 1 207 ? -37.418 5.809 19.605 1.00 71.18 203 GLY A C 1
ATOM 1490 O O . GLY A 1 207 ? -37.487 5.516 18.410 1.00 76.57 203 GLY A O 1
ATOM 1491 N N . TYR A 1 208 ? -36.589 6.734 20.082 1.00 66.84 204 TYR A N 1
ATOM 1492 C CA . TYR A 1 208 ? -35.678 7.473 19.216 1.00 65.83 204 TYR A CA 1
ATOM 1493 C C . TYR A 1 208 ? -34.649 6.538 18.591 1.00 66.33 204 TYR A C 1
ATOM 1494 O O . TYR A 1 208 ? -34.309 6.670 17.417 1.00 69.28 204 TYR A O 1
ATOM 1503 N N . ALA A 1 209 ? -34.160 5.591 19.382 1.00 63.59 205 ALA A N 1
ATOM 1504 C CA . ALA A 1 209 ? -33.238 4.582 18.876 1.00 63.87 205 ALA A CA 1
ATOM 1505 C C . ALA A 1 209 ? -33.953 3.687 17.869 1.00 67.19 205 ALA A C 1
ATOM 1506 O O . ALA A 1 209 ? -33.363 3.229 16.888 1.00 64.70 205 ALA A O 1
ATOM 1508 N N . LEU A 1 210 ? -35.235 3.449 18.122 1.00 65.08 206 LEU A N 1
ATOM 1509 C CA . LEU A 1 210 ? -36.038 2.578 17.277 1.00 68.21 206 LEU A CA 1
ATOM 1510 C C . LEU A 1 210 ? -36.364 3.257 15.950 1.00 73.24 206 LEU A C 1
ATOM 1511 O O . LEU A 1 210 ? -36.412 2.610 14.903 1.00 71.03 206 LEU A O 1
ATOM 1516 N N . ALA A 1 211 ? -36.575 4.568 16.001 1.00 75.51 207 ALA A N 1
ATOM 1517 C CA . ALA A 1 211 ? -36.917 5.339 14.814 1.00 80.62 207 ALA A CA 1
ATOM 1518 C C . ALA A 1 211 ? -35.693 5.607 13.942 1.00 85.53 207 ALA A C 1
ATOM 1519 O O . ALA A 1 211 ? -35.816 5.761 12.729 1.00 89.30 207 ALA A O 1
ATOM 1521 N N . THR A 1 212 ? -34.517 5.670 14.561 1.00 85.88 208 THR A N 1
ATOM 1522 C CA . THR A 1 212 ? -33.278 5.891 13.819 1.00 88.92 208 THR A CA 1
ATOM 1523 C C . THR A 1 212 ? -32.623 4.575 13.433 1.00 92.33 208 THR A C 1
ATOM 1524 O O . THR A 1 212 ? -31.866 4.516 12.462 1.00 95.17 208 THR A O 1
ATOM 1528 N N . TRP A 1 213 ? -32.915 3.530 14.207 1.00 89.40 209 TRP A N 1
ATOM 1529 C CA . TRP A 1 213 ? -32.296 2.220 14.020 1.00 89.34 209 TRP A CA 1
ATOM 1530 C C . TRP A 1 213 ? -30.779 2.363 13.974 1.00 90.90 209 TRP A C 1
ATOM 1531 O O . TRP A 1 213 ? -30.105 1.728 13.164 1.00 94.89 209 TRP A O 1
ATOM 1542 N N . SER A 1 214 ? -30.249 3.217 14.844 1.00 88.77 210 SER A N 1
ATOM 1543 C CA . SER A 1 214 ? -28.830 3.535 14.814 1.00 89.48 210 SER A CA 1
ATOM 1544 C C . SER A 1 214 ? -28.121 3.126 16.097 1.00 84.95 210 SER A C 1
ATOM 1545 O O . SER A 1 214 ? -28.700 3.161 17.183 1.00 80.86 210 SER A O 1
ATOM 1548 N N . LEU A 1 215 ? -26.861 2.733 15.951 1.00 85.83 211 LEU A N 1
ATOM 1549 C CA . LEU A 1 215 ? -26.024 2.350 17.080 1.00 84.15 211 LEU A CA 1
ATOM 1550 C C . LEU A 1 215 ? -25.818 3.478 18.105 1.00 79.99 211 LEU A C 1
ATOM 1551 O O . LEU A 1 215 ? -25.986 3.247 19.304 1.00 74.34 211 LEU A O 1
ATOM 1556 N N . PRO A 1 216 ? -25.453 4.698 17.650 1.00 80.71 212 PRO A N 1
ATOM 1557 C CA . PRO A 1 216 ? -25.198 5.727 18.667 1.00 78.85 212 PRO A CA 1
ATOM 1558 C C . PRO A 1 216 ? -26.447 6.151 19.442 1.00 76.51 212 PRO A C 1
ATOM 1559 O O . PRO A 1 216 ? -26.329 6.573 20.592 1.00 78.11 212 PRO A O 1
ATOM 1563 N N . ALA A 1 217 ? -27.621 6.039 18.827 1.00 75.31 213 ALA A N 1
ATOM 1564 C CA . ALA A 1 217 ? -28.865 6.367 19.514 1.00 71.11 213 ALA A CA 1
ATOM 1565 C C . ALA A 1 217 ? -29.202 5.304 20.553 1.00 68.55 213 ALA A C 1
ATOM 1566 O O . ALA A 1 217 ? -29.696 5.621 21.631 1.00 65.45 213 ALA A O 1
ATOM 1568 N N . LEU A 1 218 ? -28.934 4.044 20.221 1.00 70.85 214 LEU A N 1
ATOM 1569 C CA . LEU A 1 218 ? -29.163 2.936 21.143 1.00 68.32 214 LEU A CA 1
ATOM 1570 C C . LEU A 1 218 ? -28.262 3.083 22.362 1.00 69.94 214 LEU A C 1
ATOM 1571 O O . LEU A 1 218 ? -28.645 2.743 23.483 1.00 70.58 214 LEU A O 1
ATOM 1576 N N . ALA A 1 219 ? -27.060 3.598 22.125 1.00 71.44 215 ALA A N 1
ATOM 1577 C CA . ALA A 1 219 ? -26.085 3.814 23.184 1.00 70.99 215 ALA A CA 1
ATOM 1578 C C . ALA A 1 219 ? -26.556 4.892 24.154 1.00 67.77 215 ALA A C 1
ATOM 1579 O O . ALA A 1 219 ? -26.545 4.694 25.369 1.00 66.94 215 ALA A O 1
ATOM 1581 N N . PHE A 1 220 ? -26.966 6.034 23.609 1.00 68.47 216 PHE A N 1
ATOM 1582 C CA . PHE A 1 220 ? -27.460 7.140 24.420 1.00 65.74 216 PHE A CA 1
ATOM 1583 C C . PHE A 1 220 ? -28.699 6.725 25.200 1.00 61.63 216 PHE A C 1
ATOM 1584 O O . PHE A 1 220 ? -28.898 7.137 26.343 1.00 61.85 216 PHE A O 1
ATOM 1592 N N . ALA A 1 221 ? -29.527 5.901 24.573 1.00 59.87 217 ALA A N 1
ATOM 1593 C CA . ALA A 1 221 ? -30.708 5.362 25.226 1.00 58.70 217 ALA A CA 1
ATOM 1594 C C . ALA A 1 221 ? -30.298 4.463 26.383 1.00 57.64 217 ALA A C 1
ATOM 1595 O O . ALA A 1 221 ? -30.916 4.477 27.445 1.00 53.54 217 ALA A O 1
ATOM 1597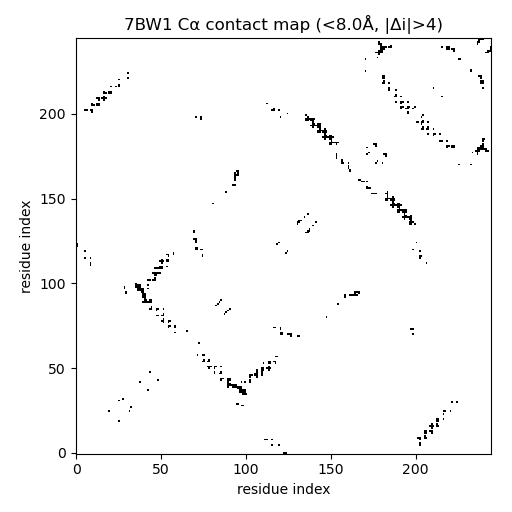 N N . PHE A 1 222 ? -29.245 3.684 26.167 1.00 59.92 218 PHE A N 1
ATOM 1598 C CA . PHE A 1 222 ? -28.738 2.796 27.202 1.00 60.45 218 PHE A CA 1
ATOM 1599 C C . PHE A 1 222 ? -28.152 3.594 28.360 1.00 63.98 218 PHE A C 1
ATOM 1600 O O . PHE A 1 222 ? -28.320 3.225 29.524 1.00 66.65 218 PHE A O 1
ATOM 1608 N N . PHE A 1 223 ? -27.458 4.682 28.039 1.00 63.51 219 PHE A N 1
ATOM 1609 C CA . PHE A 1 223 ? -26.907 5.558 29.063 1.00 63.58 219 PHE A CA 1
ATOM 1610 C C . PHE A 1 223 ? -28.031 6.146 29.896 1.00 63.24 219 PHE A C 1
ATOM 1611 O O . PHE A 1 223 ? -28.017 6.067 31.124 1.00 63.80 219 PHE A O 1
ATOM 1619 N N . SER A 1 224 ? -29.004 6.735 29.209 1.00 64.67 220 SER A N 1
ATOM 1620 C CA . SER A 1 224 ? -30.148 7.365 29.854 1.00 64.29 220 SER A CA 1
ATOM 1621 C C . SER A 1 224 ? -30.881 6.382 30.758 1.00 62.55 220 SER A C 1
ATOM 1622 O O . SER A 1 224 ? -31.343 6.745 31.837 1.00 60.69 220 SER A O 1
ATOM 1625 N N . LEU A 1 225 ? -30.975 5.134 30.310 1.00 65.32 221 LEU A N 1
ATOM 1626 C CA . LEU A 1 225 ? -31.578 4.074 31.107 1.00 63.44 221 LEU A CA 1
ATOM 1627 C C . LEU A 1 225 ? -30.775 3.823 32.380 1.00 62.68 221 LEU A C 1
ATOM 1628 O O . LEU A 1 225 ? -31.335 3.761 33.474 1.00 61.94 221 LEU A O 1
ATOM 1633 N N . CYS A 1 226 ? -29.462 3.679 32.228 1.00 62.84 222 CYS A N 1
ATOM 1634 C CA . CYS A 1 226 ? -28.570 3.503 33.367 1.00 64.28 222 CYS A CA 1
ATOM 1635 C C . CYS A 1 226 ? -28.620 4.696 34.326 1.00 63.83 222 CYS A C 1
ATOM 1636 O O . CYS A 1 226 ? -28.842 4.531 35.529 1.00 61.28 222 CYS A O 1
ATOM 1639 N N . PHE A 1 227 ? -28.418 5.895 33.788 1.00 62.44 223 PHE A N 1
ATOM 1640 C CA . PHE A 1 227 ? -28.310 7.090 34.618 1.00 61.14 223 PHE A CA 1
ATOM 1641 C C . PHE A 1 227 ? -29.634 7.448 35.296 1.00 63.62 223 PHE A C 1
ATOM 1642 O O . PHE A 1 227 ? -29.711 7.512 36.522 1.00 67.45 223 PHE A O 1
ATOM 1650 N N . LEU A 1 228 ? -30.670 7.681 34.496 1.00 63.52 224 LEU A N 1
ATOM 1651 C CA . LEU A 1 228 ? -31.974 8.078 35.023 1.00 61.80 224 LEU A CA 1
ATOM 1652 C C . LEU A 1 228 ? -32.644 6.950 35.808 1.00 58.85 224 LEU A C 1
ATOM 1653 O O . LEU A 1 228 ? -33.444 7.202 36.704 1.00 56.02 224 LEU A O 1
ATOM 1658 N N . GLY A 1 229 ? -32.317 5.708 35.464 1.00 59.54 225 GLY A N 1
ATOM 1659 C CA . GLY A 1 229 ? -32.838 4.558 36.180 1.00 60.23 225 GLY A CA 1
ATOM 1660 C C . GLY A 1 229 ? -32.274 4.469 37.587 1.00 60.92 225 GLY A C 1
ATOM 1661 O O . GLY A 1 229 ? -32.953 4.031 38.519 1.00 58.30 225 GLY A O 1
ATOM 1662 N N . LEU A 1 230 ? -31.020 4.883 37.740 1.00 61.31 226 LEU A N 1
ATOM 1663 C CA . LEU A 1 230 ? -30.390 4.940 39.053 1.00 62.18 226 LEU A CA 1
ATOM 1664 C C . LEU A 1 230 ? -30.886 6.164 39.809 1.00 63.27 226 LEU A C 1
ATOM 1665 O O . LEU A 1 230 ? -31.154 6.109 41.011 1.00 68.38 226 LEU A O 1
ATOM 1670 N N . ARG A 1 231 ? -31.006 7.270 39.084 1.00 60.86 227 ARG A N 1
ATOM 1671 C CA . ARG A 1 231 ? -31.525 8.510 39.639 1.00 58.62 227 ARG A CA 1
ATOM 1672 C C . ARG A 1 231 ? -32.947 8.317 40.173 1.00 56.89 227 ARG A C 1
ATOM 1673 O O . ARG A 1 231 ? -33.300 8.852 41.223 1.00 56.06 227 ARG A O 1
ATOM 1681 N N . ALA A 1 232 ? -33.750 7.535 39.454 1.00 55.75 228 ALA A N 1
ATOM 1682 C CA . ALA A 1 232 ? -35.128 7.251 39.851 1.00 53.53 228 ALA A CA 1
ATOM 1683 C C . ALA A 1 232 ? -35.176 6.419 41.123 1.00 52.59 228 ALA A C 1
ATOM 1684 O O . ALA A 1 232 ? -36.017 6.639 42.001 1.00 48.66 228 ALA A O 1
ATOM 1686 N N . PHE A 1 233 ? -34.273 5.452 41.207 1.00 55.93 229 PHE A N 1
ATOM 1687 C CA . PHE A 1 233 ? -34.219 4.564 42.356 1.00 59.56 229 PHE A CA 1
ATOM 1688 C C . PHE A 1 233 ? -33.868 5.334 43.628 1.00 65.05 229 PHE A C 1
ATOM 1689 O O . PHE A 1 233 ? -34.457 5.107 44.683 1.00 72.88 229 PHE A O 1
ATOM 1697 N N . HIS A 1 234 ? -32.917 6.254 43.521 1.00 61.47 230 HIS A N 1
ATOM 1698 C CA . HIS A 1 234 ? -32.492 7.032 44.674 1.00 57.94 230 HIS A CA 1
ATOM 1699 C C . HIS A 1 234 ? -33.579 7.992 45.119 1.00 56.51 230 HIS A C 1
ATOM 1700 O O . HIS A 1 234 ? -33.768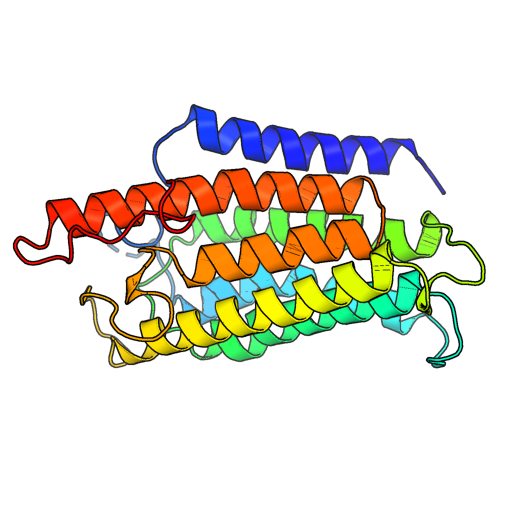 8.220 46.314 1.00 58.70 230 HIS A O 1
ATOM 1707 N N . HIS A 1 235 ? -34.291 8.548 44.147 1.00 54.50 231 HIS A N 1
ATOM 1708 C CA . HIS A 1 235 ? -35.454 9.379 44.423 1.00 54.17 231 HIS A CA 1
ATOM 1709 C C . HIS A 1 235 ? -36.524 8.584 45.162 1.00 52.45 231 HIS A C 1
ATOM 1710 O O . HIS A 1 235 ? -37.161 9.084 46.087 1.00 54.03 231 HIS A O 1
ATOM 1717 N N . HIS A 1 236 ? -36.714 7.342 44.732 1.00 49.93 232 HIS A N 1
ATOM 1718 C CA . HIS A 1 236 ? -37.662 6.438 45.362 1.00 48.49 232 HIS A CA 1
ATOM 1719 C C . HIS A 1 236 ? -37.232 6.154 46.797 1.00 51.41 232 HIS A C 1
ATOM 1720 O O . HIS A 1 236 ? -38.053 6.177 47.714 1.00 49.35 232 HIS A O 1
ATOM 1727 N N . ARG A 1 237 ? -35.941 5.884 46.977 1.00 52.19 233 ARG A N 1
ATOM 1728 C CA . ARG A 1 237 ? -35.358 5.685 48.297 1.00 52.83 233 ARG A CA 1
ATOM 1729 C C . ARG A 1 237 ? -35.614 6.890 49.182 1.00 53.20 233 ARG A C 1
ATOM 1730 O O . ARG A 1 237 ? -36.026 6.753 50.333 1.00 54.82 233 ARG A O 1
ATOM 1738 N N . PHE A 1 238 ? -35.363 8.071 48.625 1.00 52.29 234 PHE A N 1
ATOM 1739 C CA . PHE A 1 238 ? -35.483 9.326 49.356 1.00 52.78 234 PHE A CA 1
ATOM 1740 C C . PHE A 1 238 ? -36.894 9.520 49.910 1.00 52.21 234 PHE A C 1
ATOM 1741 O O . PHE A 1 238 ? -37.070 9.854 51.079 1.00 54.00 234 PHE A O 1
ATOM 1749 N N . TYR A 1 239 ? -37.894 9.301 49.064 1.00 52.31 235 TYR A N 1
ATOM 1750 C CA . TYR A 1 239 ? -39.291 9.455 49.455 1.00 53.65 235 TYR A CA 1
ATOM 1751 C C . TYR A 1 239 ? -39.690 8.491 50.569 1.00 54.20 235 TYR A C 1
ATOM 1752 O O . TYR A 1 239 ? -40.343 8.883 51.537 1.00 55.58 235 TYR A O 1
ATOM 1761 N N . LEU A 1 240 ? -39.295 7.230 50.420 1.00 53.62 236 LEU A N 1
ATOM 1762 C CA . LEU A 1 240 ? -39.590 6.202 51.411 1.00 56.78 236 LEU A CA 1
ATOM 1763 C C . LEU A 1 240 ? -38.850 6.465 52.720 1.00 62.35 236 LEU A C 1
ATOM 1764 O O . LEU A 1 240 ? -39.285 6.041 53.791 1.00 64.95 236 LEU A O 1
ATOM 1769 N N . LYS A 1 241 ? -37.730 7.171 52.617 1.00 62.83 237 LYS A N 1
ATOM 1770 C CA . LYS A 1 241 ? -36.901 7.490 53.769 1.00 67.17 237 LYS A CA 1
ATOM 1771 C C . LYS A 1 241 ? -37.424 8.715 54.517 1.00 68.59 237 LYS A C 1
ATOM 1772 O O . LYS A 1 241 ? -37.320 8.791 55.746 1.00 73.62 237 LYS A O 1
ATOM 1778 N N . MET A 1 242 ? -37.984 9.668 53.772 1.00 65.25 238 MET A N 1
ATOM 1779 C CA . MET A 1 242 ? -38.302 10.986 54.324 1.00 65.31 238 MET A CA 1
ATOM 1780 C C . MET A 1 242 ? -39.792 11.227 54.552 1.00 67.21 238 MET A C 1
ATOM 1781 O O . MET A 1 242 ? -40.167 12.170 55.249 1.00 67.43 238 MET A O 1
ATOM 1786 N N . PHE A 1 243 ? -40.636 10.383 53.965 1.00 68.53 239 PHE A N 1
ATOM 1787 C CA . PHE A 1 243 ? -42.081 10.533 54.111 1.00 70.84 239 PHE A CA 1
ATOM 1788 C C . PHE A 1 243 ? -42.727 9.252 54.628 1.00 78.13 239 PHE A C 1
ATOM 1789 O O . PHE A 1 243 ? -42.731 8.229 53.944 1.00 78.16 239 PHE A O 1
ATOM 1797 N N . GLU A 1 244 ? -43.278 9.324 55.837 1.00 85.64 240 GLU A N 1
ATOM 1798 C CA . GLU A 1 244 ? -43.881 8.169 56.491 1.00 92.20 240 GLU A CA 1
ATOM 1799 C C . GLU A 1 244 ? -45.185 7.761 55.818 1.00 92.64 240 GLU A C 1
ATOM 1800 O O . GLU A 1 244 ? -45.596 6.601 55.889 1.00 97.79 240 GLU A O 1
ATOM 1806 N N . ASP A 1 245 ? -45.831 8.718 55.160 1.00 90.73 241 ASP A N 1
ATOM 1807 C CA . ASP A 1 245 ? -47.110 8.465 54.510 1.00 90.61 241 ASP A CA 1
ATOM 1808 C C . ASP A 1 245 ? -46.991 8.480 52.986 1.00 83.38 241 ASP A C 1
ATOM 1809 O O . ASP A 1 245 ? -47.962 8.758 52.285 1.00 82.74 241 ASP A O 1
ATOM 1814 N N . TYR A 1 246 ? -45.801 8.173 52.476 1.00 78.03 242 TYR A N 1
ATOM 1815 C CA . TYR A 1 246 ? -45.586 8.095 51.032 1.00 73.54 242 TYR A CA 1
ATOM 1816 C C . TYR A 1 246 ? -46.226 6.825 50.474 1.00 71.29 242 TYR A C 1
ATOM 1817 O O . TYR A 1 246 ? -46.040 5.743 51.031 1.00 71.91 242 TYR A O 1
ATOM 1826 N N . PRO A 1 247 ? -46.994 6.959 49.377 1.00 70.97 243 PRO A N 1
ATOM 1827 C CA . PRO A 1 247 ? -47.724 5.846 48.755 1.00 70.97 243 PRO A CA 1
ATOM 1828 C C . PRO A 1 247 ? -46.829 4.654 48.442 1.00 71.54 243 PRO A C 1
ATOM 1829 O O . PRO A 1 247 ? -45.913 4.747 47.622 1.00 70.28 243 PRO A O 1
ATOM 1833 N N . LYS A 1 248 ? -47.112 3.536 49.098 1.00 72.81 244 LYS A N 1
ATOM 1834 C CA . LYS A 1 248 ? -46.244 2.369 49.045 1.00 72.75 244 LYS A CA 1
ATOM 1835 C C . LYS A 1 248 ? -46.614 1.424 47.906 1.00 71.99 244 LYS A C 1
ATOM 1836 O O . LYS A 1 248 ? -46.010 0.363 47.744 1.00 72.34 244 LYS A O 1
ATOM 1842 N N . SER A 1 249 ? -47.607 1.819 47.117 1.00 72.54 245 SER A N 1
ATOM 1843 C CA . SER A 1 249 ? -47.954 1.092 45.905 1.00 72.27 245 SER A CA 1
ATOM 1844 C C . SER A 1 249 ? -47.060 1.558 44.768 1.00 69.99 245 SER A C 1
ATOM 1845 O O . SER A 1 249 ? -46.923 0.888 43.747 1.00 69.59 245 SER A O 1
ATOM 1848 N N . ARG A 1 250 ? -46.457 2.724 44.955 1.00 67.75 246 ARG A N 1
ATOM 1849 C CA . ARG A 1 250 ? -45.606 3.308 43.934 1.00 64.84 246 ARG A CA 1
ATOM 1850 C C . ARG A 1 250 ? -44.334 2.491 43.758 1.00 63.35 246 ARG A C 1
ATOM 1851 O O . ARG A 1 250 ? -43.867 1.841 44.691 1.00 62.96 246 ARG A O 1
ATOM 1859 N N . LYS A 1 251 ? -43.794 2.515 42.546 1.00 61.02 247 LYS A N 1
ATOM 1860 C CA . LYS A 1 251 ? -42.498 1.916 42.277 1.00 61.26 247 LYS A CA 1
ATOM 1861 C C . LYS A 1 251 ? -41.514 3.019 41.904 1.00 58.06 247 LYS A C 1
ATOM 1862 O O . LYS A 1 251 ? -41.876 4.192 41.864 1.00 57.08 247 LYS A O 1
ATOM 1868 N N . ALA A 1 252 ? -40.271 2.646 41.632 1.00 56.86 248 ALA A N 1
ATOM 1869 C CA . ALA A 1 252 ? -39.238 3.636 41.367 1.00 56.56 248 ALA A CA 1
ATOM 1870 C C . ALA A 1 252 ? -39.280 4.168 39.931 1.00 57.09 248 ALA A C 1
ATOM 1871 O O . ALA A 1 252 ? -39.135 5.373 39.709 1.00 55.05 248 ALA A O 1
ATOM 1873 N N . LEU A 1 253 ? -39.477 3.280 38.959 1.00 56.48 249 LEU A N 1
ATOM 1874 C CA . LEU A 1 253 ? -39.316 3.667 37.559 1.00 56.86 249 LEU A CA 1
ATOM 1875 C C . LEU A 1 253 ? -40.297 2.991 36.608 1.00 58.23 249 LEU A C 1
ATOM 1876 O O . LEU A 1 253 ? -41.045 3.653 35.890 1.00 57.94 249 LEU A O 1
ATOM 1881 N N . ILE A 1 254 ? -40.257 1.665 36.582 1.00 60.80 250 ILE A N 1
ATOM 1882 C CA . ILE A 1 254 ? -41.151 0.890 35.737 1.00 63.06 250 ILE A CA 1
ATOM 1883 C C . ILE A 1 254 ? -42.360 0.453 36.553 1.00 66.49 250 ILE A C 1
ATOM 1884 O O . ILE A 1 254 ? -42.209 -0.229 37.565 1.00 65.36 250 ILE A O 1
ATOM 1889 N N . PRO A 1 255 ? -43.563 0.866 36.123 1.00 67.84 251 PRO A N 1
ATOM 1890 C CA . PRO A 1 255 ? -44.818 0.536 36.806 1.00 71.66 251 PRO A CA 1
ATOM 1891 C C . PRO A 1 255 ? -44.963 -0.949 37.125 1.00 76.86 251 PRO A C 1
ATOM 1892 O O . PRO A 1 255 ? -44.743 -1.801 36.261 1.00 78.75 251 PRO A O 1
ATOM 1896 N N . PHE A 1 256 ? -45.302 -1.234 38.381 1.00 78.79 252 PHE A N 1
ATOM 1897 C CA . PHE A 1 256 ? -45.603 -2.583 38.858 1.00 84.69 252 PHE A CA 1
ATOM 1898 C C . PHE A 1 256 ? -44.410 -3.540 38.796 1.00 85.13 252 PHE A C 1
ATOM 1899 O O . PHE A 1 256 ? -44.568 -4.742 39.010 1.00 90.82 252 PHE A O 1
ATOM 1907 N N . ILE A 1 257 ? -43.221 -3.015 38.516 1.00 81.33 253 ILE A N 1
ATOM 1908 C CA . ILE A 1 257 ? -42.037 -3.863 38.377 1.00 81.50 253 ILE A CA 1
ATOM 1909 C C . ILE A 1 257 ? -40.868 -3.376 39.233 1.00 78.43 253 ILE A C 1
ATOM 1910 O O . ILE A 1 257 ? -40.490 -4.032 40.204 1.00 79.94 253 ILE A O 1
ATOM 1915 N N . PHE A 1 258 ? -40.294 -2.233 38.869 1.00 76.02 254 PHE A N 1
ATOM 1916 C CA . PHE A 1 258 ? -39.174 -1.675 39.620 1.00 75.76 254 PHE A CA 1
ATOM 1917 C C . PHE A 1 258 ? -39.412 -0.218 40.013 1.00 74.74 254 PHE A C 1
ATOM 1918 O O . PHE A 1 258 ? -39.347 0.135 41.196 1.00 74.90 254 PHE A O 1
#

Organism: Homo sapiens (NCBI:txid9606)

Solvent-accessible surface area: 12578 Å² total; per-residue (Å²): 101,128,65,88,73,9,110,54,20,6,57,81,8,58,57,72,0,52,106,22,85,188,82,53,157,38,56,19,33,15,24,76,26,172,151,103,94,48,91,6,130,44,0,47,51,86,4,19,52,18,0,41,48,44,0,30,44,41,47,89,87,61,112,112,64,97,107,21,82,22,3,25,58,1,0,18,47,0,14,81,1,10,97,23,16,0,73,54,42,0,74,93,20,64,35,30,64,9,20,42,127,30,12,138,159,21,35,65,45,7,54,40,7,0,73,17,1,0,67,42,5,37,140,24,21,164,40,85,154,47,7,94,120,33,134,93,30,68,75,0,33,98,38,4,106,72,0,30,42,27,4,52,95,1,13,117,26,54,33,89,28,27,147,101,77,61,99,41,59,147,38,0,125,30,38,54,1,63,105,0,3,1,0,14,20,17,0,20,10,38,0,2,83,0,2,8,43,1,3,158,7,88,0,1,113,6,9,5,83,26,5,73,11,46,26,10,31,25,0,61,29,24,24,122,24,6,82,144,110,51,142,116,1,48,153,94,8,67,1,6,74,36,161,127,98

Nearest PDB structures (foldseek):
  7bw1-assembly1_A  TM=1.004E+00  e=9.672E-36  Homo sapiens
  7c83-assembly1_A  TM=9.366E-01  e=1.876E-16  Pseudomonadota bacterium
  8xkv-assembly1_G  TM=4.333E-01  e=1.109E-01  Arabidopsis thaliana

InterPro domains:
  IPR001104 3-oxo-5-alpha-steroid 4-dehydrogenase, C-terminal [PF02544] (106-254)
  IPR016636 3-oxo-5-alpha-steroid 4-dehydrogenase [PIRSF015596] (18-254)
  IPR039357 3-oxo-5-alpha-steroid 4-dehydrogenase/very-long-chain enoyl-CoA reductase [PTHR10556] (27-254)

GO terms:
  GO:0061370 testosterone biosynthetic process (P, IDA)
  GO:0047045 testosterone dehydrogenase (NADP+) activity (F, IDA)
  GO:0003865 3-oxo-5-alpha-steroid 4-dehydrogenase activity (F, TAS)
  GO:0005789 endoplasmic reticulum membrane (C, TAS)
  GO:0006702 androgen biosynthetic process (P, TAS)
  GO:0005515 protein binding (F, IPI)
  GO:0008209 androgen metabolic process (P, IDA)
  GO:0047751 3-oxo-5-alpha-steroid 4-dehydrogenase (NADP+) activity (F, IDA)
  GO:0047751 3-oxo-5-alpha-steroid 4-dehydrogenase (NADP+) activity (F, EXP)
  GO:0007267 cell-cell signaling (P, TAS)
  GO:0008584 male gonad development (P, IMP)